Protein AF-A0AB73FZD9-F1 (afdb_monomer_lite)

pLDDT: mean 86.64, std 15.31, range [30.86, 97.38]

Secondary structure (DSSP, 8-state):
-----------PPEEEEEEE-TTTEEEEEE---TT--SHHHHHHHHHHHHHHHH-GGGGGSEEEE----TT--EEEEEE-HHHHHHHHHHHHHTTEEEEEEEEHHHHHHHHHGGG--SSEEEEEEETTEEEEEEEETTEEEEEEEEE--TTS-HHHHHHHHHHHHT---S-EEEE-TTPPTT---TT-SEEEEE-SSGGG-TT--

Organism: NCBI:txid101571

Radius of gyration: 20.12 Å; chains: 1; bounding box: 76×46×46 Å

Structure (mmCIF, N/CA/C/O backbone):
data_AF-A0AB73FZD9-F1
#
_entry.id   AF-A0AB73FZD9-F1
#
loop_
_atom_site.group_PDB
_atom_site.id
_atom_site.type_symbol
_atom_site.label_atom_id
_atom_site.label_alt_id
_atom_site.label_comp_id
_atom_site.label_asym_id
_atom_site.label_entity_id
_atom_site.label_seq_id
_atom_site.pdbx_PDB_ins_code
_atom_site.Cartn_x
_atom_site.Cartn_y
_atom_site.Cartn_z
_atom_site.occupancy
_atom_site.B_iso_or_equiv
_atom_site.auth_seq_id
_atom_site.auth_comp_id
_atom_site.auth_asym_id
_atom_site.auth_atom_id
_atom_site.pdbx_PDB_model_num
ATOM 1 N N . MET A 1 1 ? -57.766 1.334 25.072 1.00 36.00 1 MET A N 1
ATOM 2 C CA . MET A 1 1 ? -57.810 0.984 23.640 1.00 36.00 1 MET A CA 1
ATOM 3 C C . MET A 1 1 ? -56.468 1.401 23.076 1.00 36.00 1 MET A C 1
ATOM 5 O O . MET A 1 1 ? -56.090 2.540 23.286 1.00 36.00 1 MET A O 1
ATOM 9 N N . LEU A 1 2 ? -55.745 0.412 22.565 1.00 30.86 2 LEU A N 1
ATOM 10 C CA . LEU A 1 2 ? -54.331 0.365 22.184 1.00 30.86 2 LEU A CA 1
ATOM 11 C C . LEU A 1 2 ? -53.687 1.677 21.691 1.00 30.86 2 LEU A C 1
ATOM 13 O O . LEU A 1 2 ? -54.135 2.287 20.724 1.00 30.86 2 LEU A O 1
ATOM 17 N N . ASP A 1 3 ? -52.598 2.010 22.385 1.00 32.25 3 ASP A N 1
ATOM 18 C CA . ASP A 1 3 ? -51.349 2.597 21.886 1.00 32.25 3 ASP A CA 1
ATOM 19 C C . ASP A 1 3 ? -50.944 1.969 20.533 1.00 32.25 3 ASP A C 1
ATOM 21 O O . ASP A 1 3 ? -51.106 0.763 20.344 1.00 32.25 3 ASP A O 1
ATOM 25 N N . ASP A 1 4 ? -50.382 2.719 19.587 1.00 33.22 4 ASP A N 1
ATOM 26 C CA . ASP A 1 4 ? -48.948 3.035 19.634 1.00 33.22 4 ASP A CA 1
ATOM 27 C C . ASP A 1 4 ? -48.420 3.568 18.286 1.00 33.22 4 ASP A C 1
ATOM 29 O O . ASP A 1 4 ? -48.857 3.200 17.194 1.00 33.22 4 ASP A O 1
ATOM 33 N N . ALA A 1 5 ? -47.385 4.387 18.432 1.00 33.94 5 ALA A N 1
ATOM 34 C CA . ALA A 1 5 ? -46.232 4.507 17.555 1.00 33.94 5 ALA A CA 1
ATOM 35 C C . ALA A 1 5 ? -46.454 4.904 16.089 1.00 33.94 5 ALA A C 1
ATOM 37 O O . ALA A 1 5 ? -46.384 4.119 15.141 1.00 33.94 5 ALA A O 1
ATOM 38 N N . GLN A 1 6 ? -46.468 6.221 15.901 1.00 43.03 6 GLN A N 1
ATOM 39 C CA . GLN A 1 6 ? -45.862 6.857 14.735 1.00 43.03 6 GLN A CA 1
ATOM 40 C C . GLN A 1 6 ? -44.432 6.302 14.531 1.00 43.03 6 GLN A C 1
ATOM 42 O O . GLN A 1 6 ? -43.690 6.177 15.513 1.00 43.03 6 GLN A O 1
ATOM 47 N N . PRO A 1 7 ? -44.004 5.974 13.296 1.00 38.03 7 PRO A N 1
ATOM 48 C CA . PRO A 1 7 ? -42.691 5.390 13.067 1.00 38.03 7 PRO A CA 1
ATOM 49 C C . PRO A 1 7 ? -41.620 6.408 13.458 1.00 38.03 7 PRO A C 1
ATOM 51 O O . PRO A 1 7 ? -41.345 7.371 12.740 1.00 38.03 7 PRO A O 1
ATOM 54 N N . ARG A 1 8 ? -40.993 6.188 1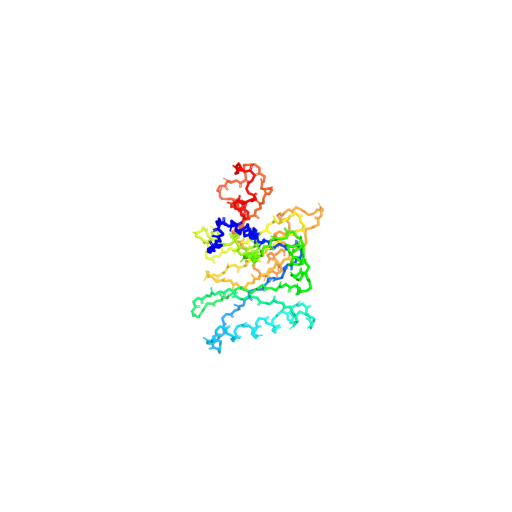4.616 1.00 43.16 8 ARG A N 1
ATOM 55 C CA . ARG A 1 8 ? -39.723 6.819 14.963 1.00 43.16 8 ARG A CA 1
ATOM 56 C C . ARG A 1 8 ? -38.748 6.439 13.857 1.00 43.16 8 ARG A C 1
ATOM 58 O O . ARG A 1 8 ? -38.313 5.293 13.787 1.00 43.16 8 ARG A O 1
ATOM 65 N N . ARG A 1 9 ? -38.398 7.392 12.988 1.00 41.09 9 ARG A N 1
ATOM 66 C CA . ARG A 1 9 ? -37.181 7.285 12.180 1.00 41.09 9 ARG A CA 1
ATOM 67 C C . ARG A 1 9 ? -36.041 7.081 13.170 1.00 41.09 9 ARG A C 1
ATOM 69 O O . ARG A 1 9 ? -35.602 8.033 13.810 1.00 41.09 9 ARG A O 1
ATOM 76 N N . ALA A 1 10 ? -35.601 5.838 13.336 1.00 47.09 10 ALA A N 1
ATOM 77 C CA . ALA A 1 10 ? -34.309 5.564 13.923 1.00 47.09 10 ALA A CA 1
ATOM 78 C C . ALA A 1 10 ? -33.308 6.290 13.024 1.00 47.09 10 ALA A C 1
ATOM 80 O O . ALA A 1 10 ? -33.106 5.907 11.872 1.00 47.09 10 ALA A O 1
ATOM 81 N N . ILE A 1 11 ? -32.775 7.412 13.506 1.00 52.38 11 ILE A N 1
ATOM 82 C CA . ILE A 1 11 ? -31.650 8.087 12.872 1.00 52.38 11 ILE A CA 1
ATOM 83 C C . ILE A 1 11 ? -30.499 7.099 13.039 1.00 52.38 11 ILE A C 1
ATOM 85 O O . ILE A 1 11 ? -29.870 7.045 14.094 1.00 52.38 11 ILE A O 1
ATOM 89 N N . GLY A 1 12 ? -30.327 6.216 12.053 1.00 60.66 12 GLY A N 1
ATOM 90 C CA . GLY A 1 12 ? -29.200 5.300 12.015 1.00 60.66 12 GLY A CA 1
ATOM 91 C C . GLY A 1 12 ? -27.922 6.117 12.144 1.00 60.66 12 GLY A C 1
ATOM 92 O O . GLY A 1 12 ? -27.813 7.199 11.564 1.00 60.66 12 GLY A O 1
ATOM 93 N N . THR A 1 13 ? -26.979 5.633 12.942 1.00 64.81 13 THR A N 1
ATOM 94 C CA . THR A 1 13 ? -25.650 6.231 13.012 1.00 64.81 13 THR A CA 1
ATOM 95 C C . THR A 1 13 ? -25.059 6.277 11.603 1.00 64.81 13 THR A C 1
ATOM 97 O O . THR A 1 13 ? -25.098 5.284 10.869 1.00 64.81 13 THR A O 1
ATOM 100 N N . GLY A 1 14 ? -24.574 7.451 11.188 1.00 86.75 14 GLY A N 1
ATOM 101 C CA . GLY A 1 14 ? -23.928 7.616 9.887 1.00 86.75 14 GLY A CA 1
ATOM 102 C C . GLY A 1 14 ? -22.728 6.674 9.758 1.00 86.75 14 GLY A C 1
ATOM 103 O O . GLY A 1 14 ? -22.123 6.276 10.753 1.00 86.75 14 GLY A O 1
ATOM 104 N N . GLY A 1 15 ? -22.393 6.271 8.537 1.00 90.81 15 GLY A N 1
ATOM 105 C CA . GLY A 1 15 ? -21.236 5.421 8.277 1.00 90.81 15 GLY A CA 1
ATOM 106 C C . GLY A 1 15 ? -20.091 6.216 7.665 1.00 90.81 15 GLY A C 1
ATOM 107 O O . GLY A 1 15 ? -20.333 7.067 6.815 1.00 90.81 15 GLY A O 1
ATOM 108 N N . VAL A 1 16 ? -18.856 5.916 8.064 1.00 93.81 16 VAL A N 1
ATOM 109 C CA . VAL A 1 16 ? -17.642 6.505 7.487 1.00 93.81 16 VAL A CA 1
ATOM 110 C C . VAL A 1 16 ? -16.743 5.404 6.951 1.00 93.81 16 VAL A C 1
ATOM 112 O O . VAL A 1 16 ? -16.549 4.370 7.589 1.00 93.81 16 VAL A O 1
ATOM 115 N N . ALA A 1 17 ? -16.188 5.636 5.771 1.00 94.25 17 ALA A N 1
ATOM 116 C CA . ALA A 1 17 ? -15.102 4.844 5.228 1.00 94.25 17 ALA A CA 1
ATOM 117 C C . ALA A 1 17 ? -13.774 5.552 5.518 1.00 94.25 17 ALA A C 1
ATOM 119 O O . ALA A 1 17 ? -13.644 6.754 5.302 1.00 94.25 17 ALA A O 1
ATOM 120 N N . VAL A 1 18 ? -12.808 4.801 6.035 1.00 94.94 18 VAL A N 1
ATOM 121 C CA . VAL A 1 18 ? -11.501 5.299 6.460 1.00 94.94 18 VAL A CA 1
ATOM 122 C C . VAL A 1 18 ? -10.444 4.832 5.466 1.00 94.94 18 VAL A C 1
ATOM 124 O O . VAL A 1 18 ? -10.375 3.646 5.133 1.00 94.94 18 VAL A O 1
ATOM 127 N N . LEU A 1 19 ? -9.620 5.772 5.008 1.00 95.12 19 LEU A N 1
ATOM 128 C CA . LEU A 1 19 ? -8.414 5.508 4.231 1.00 95.12 19 LEU A CA 1
ATOM 129 C C . LEU A 1 19 ? -7.204 5.753 5.129 1.00 95.12 19 LEU A C 1
ATOM 131 O O . LEU A 1 19 ? -7.120 6.800 5.767 1.00 95.12 19 LEU A O 1
ATOM 135 N N . LEU A 1 20 ? -6.290 4.787 5.189 1.00 95.56 20 LEU A N 1
ATOM 136 C CA . LEU A 1 20 ? -5.072 4.883 5.989 1.00 95.56 20 LEU A CA 1
ATOM 137 C C . LEU A 1 20 ? -3.845 4.980 5.090 1.00 95.56 20 LEU A C 1
ATOM 139 O O . LEU A 1 20 ? -3.621 4.114 4.246 1.00 95.56 20 LEU A O 1
ATOM 143 N N . GLY A 1 21 ? -3.051 6.023 5.300 1.00 93.88 21 GLY A N 1
ATOM 144 C CA . GLY A 1 21 ? -1.765 6.239 4.646 1.00 93.88 21 GLY A CA 1
ATOM 145 C C . GLY A 1 21 ? -0.605 6.207 5.638 1.00 93.88 21 GLY A C 1
ATOM 146 O O . GLY A 1 21 ? -0.726 5.729 6.775 1.00 93.88 21 GLY A O 1
ATOM 147 N N . PHE A 1 22 ? 0.542 6.717 5.212 1.00 93.25 22 PHE A N 1
ATOM 148 C CA . PHE A 1 22 ? 1.698 6.890 6.078 1.00 93.25 22 PHE A CA 1
ATOM 149 C C . PHE A 1 22 ? 1.409 7.902 7.208 1.00 93.25 22 PHE A C 1
ATOM 151 O O . PHE A 1 22 ? 0.751 8.913 6.969 1.00 93.25 22 PHE A O 1
ATOM 158 N N . PRO A 1 23 ? 1.919 7.694 8.438 1.00 94.19 23 PRO A N 1
ATOM 159 C CA . PRO A 1 23 ? 2.788 6.605 8.893 1.00 94.19 23 PRO A CA 1
ATOM 160 C C . PRO A 1 23 ? 2.029 5.433 9.534 1.00 94.19 23 PRO A C 1
ATOM 162 O O . PRO A 1 23 ? 2.641 4.645 10.253 1.00 94.19 23 PRO A O 1
ATOM 165 N N . HIS A 1 24 ? 0.718 5.313 9.337 1.00 95.50 24 HIS A N 1
ATOM 166 C CA . HIS A 1 24 ? -0.118 4.414 10.140 1.00 95.50 24 HIS A CA 1
ATOM 167 C C . HIS A 1 24 ? -0.172 2.977 9.621 1.00 95.50 24 HIS A C 1
ATOM 169 O O . HIS A 1 24 ? -0.518 2.073 10.374 1.00 95.50 24 HIS A O 1
ATOM 175 N N . ILE A 1 25 ? 0.212 2.750 8.364 1.00 95.62 25 ILE A N 1
ATOM 176 C CA . ILE A 1 25 ? 0.274 1.412 7.769 1.00 95.62 25 ILE A CA 1
ATOM 177 C C . ILE A 1 25 ? 1.713 0.980 7.479 1.00 95.62 25 ILE A C 1
ATOM 179 O O . ILE A 1 25 ? 2.604 1.804 7.247 1.00 95.62 25 ILE A O 1
ATOM 183 N N . ARG A 1 26 ? 1.941 -0.332 7.465 1.00 96.38 26 ARG A N 1
ATOM 184 C CA . ARG A 1 26 ? 3.130 -0.981 6.898 1.00 96.38 26 ARG A CA 1
ATOM 185 C C . ARG A 1 26 ? 2.688 -1.962 5.833 1.00 96.38 26 ARG A C 1
ATOM 187 O O . ARG A 1 26 ? 1.676 -2.628 6.011 1.00 96.38 26 ARG A O 1
ATOM 194 N N . VAL A 1 27 ? 3.429 -2.042 4.736 1.00 96.31 27 VAL A N 1
ATOM 195 C CA . VAL A 1 27 ? 3.058 -2.857 3.578 1.00 96.31 27 VAL A CA 1
ATOM 196 C C . VAL A 1 27 ? 4.231 -3.742 3.198 1.00 96.31 27 VAL A C 1
ATOM 198 O O . VAL A 1 27 ? 5.359 -3.259 3.128 1.00 96.31 27 VAL A O 1
ATOM 201 N N . ILE A 1 28 ? 3.952 -5.014 2.929 1.00 96.31 28 ILE A N 1
ATOM 202 C CA . ILE A 1 28 ? 4.928 -5.993 2.444 1.00 96.31 28 ILE A CA 1
ATOM 203 C C . ILE A 1 28 ? 4.354 -6.747 1.245 1.00 96.31 28 ILE A C 1
ATOM 205 O O . ILE A 1 28 ? 3.151 -7.010 1.179 1.00 96.31 28 ILE A O 1
ATOM 209 N N . ALA A 1 29 ? 5.211 -7.110 0.295 1.00 95.38 29 ALA A N 1
ATOM 210 C CA . ALA A 1 29 ? 4.854 -8.094 -0.719 1.00 95.38 29 ALA A CA 1
ATOM 211 C C . ALA A 1 29 ? 5.102 -9.494 -0.150 1.00 95.38 29 ALA A C 1
ATOM 2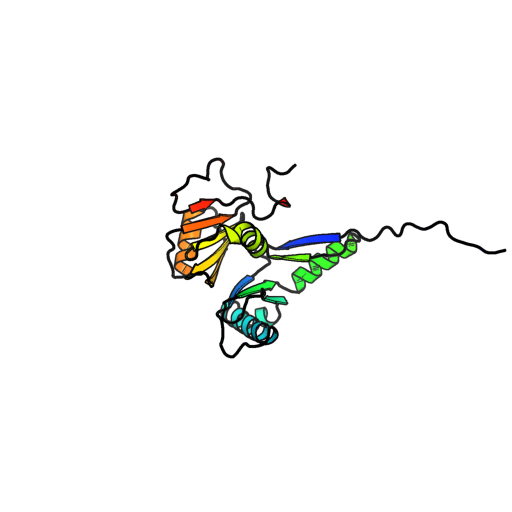13 O O . ALA A 1 29 ? 6.156 -9.755 0.427 1.00 95.38 29 ALA A O 1
ATOM 214 N N . LEU A 1 30 ? 4.133 -10.386 -0.319 1.00 94.31 30 LEU A N 1
ATOM 215 C CA . LEU A 1 30 ? 4.235 -11.782 0.078 1.00 94.31 30 LEU A CA 1
ATOM 216 C C . LEU A 1 30 ? 4.440 -12.637 -1.169 1.00 94.31 30 LEU A C 1
ATOM 218 O O . LEU A 1 30 ? 3.515 -12.733 -1.986 1.00 94.31 30 LEU A O 1
ATOM 222 N N . PRO A 1 31 ? 5.613 -13.267 -1.341 1.00 91.50 31 PRO A N 1
ATOM 223 C CA . PRO A 1 31 ? 5.807 -14.202 -2.436 1.00 91.50 31 PRO A CA 1
ATOM 224 C C . PRO A 1 31 ? 4.846 -15.388 -2.301 1.00 91.50 31 PRO A C 1
ATOM 226 O O . PRO A 1 31 ? 4.449 -15.767 -1.197 1.00 91.50 31 PRO A O 1
ATOM 229 N N . TRP A 1 32 ? 4.481 -15.986 -3.436 1.00 89.88 32 TRP A N 1
ATOM 230 C CA . TRP A 1 32 ? 3.779 -17.265 -3.427 1.00 89.88 32 TRP A CA 1
ATOM 231 C C . TRP A 1 32 ? 4.633 -18.332 -2.731 1.00 89.88 32 TRP A C 1
ATOM 233 O O . TRP A 1 32 ? 5.856 -18.348 -2.869 1.00 89.88 32 TRP A O 1
ATOM 243 N N . GLN A 1 33 ? 3.969 -19.223 -2.001 1.00 87.94 33 GLN A N 1
ATOM 244 C CA . GLN A 1 33 ? 4.581 -20.359 -1.331 1.00 87.94 33 GLN A CA 1
ATOM 245 C C . GLN A 1 33 ? 3.777 -21.614 -1.665 1.00 87.94 33 GLN A C 1
ATOM 247 O O . GLN A 1 33 ? 2.567 -21.634 -1.451 1.00 87.94 33 GLN A O 1
ATOM 252 N N . ASP A 1 34 ? 4.432 -22.675 -2.138 1.00 86.81 34 ASP A N 1
ATOM 253 C CA . ASP A 1 34 ? 3.736 -23.907 -2.550 1.00 86.81 34 ASP A CA 1
ATOM 254 C C . ASP A 1 34 ? 3.014 -24.612 -1.394 1.00 86.81 34 ASP A C 1
ATOM 256 O O . ASP A 1 34 ? 2.039 -25.334 -1.604 1.00 86.81 34 ASP A O 1
ATOM 260 N N . TRP A 1 35 ? 3.467 -24.375 -0.161 1.00 87.44 35 TRP A N 1
ATOM 261 C CA . TRP A 1 35 ? 2.834 -24.893 1.047 1.00 87.44 35 TRP A CA 1
ATOM 262 C C . TRP A 1 35 ? 1.595 -24.090 1.478 1.00 87.44 35 TRP A C 1
ATOM 264 O O . TRP A 1 35 ? 0.787 -24.607 2.248 1.00 87.44 35 TRP A O 1
ATOM 274 N N . ALA A 1 36 ? 1.417 -22.855 0.991 1.00 83.12 36 ALA A N 1
ATOM 275 C CA . ALA A 1 36 ? 0.325 -21.968 1.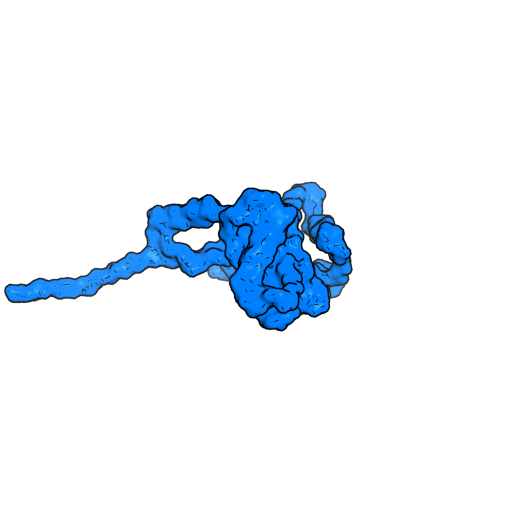388 1.00 83.12 36 ALA A CA 1
ATOM 276 C C . ALA A 1 36 ? -0.915 -22.209 0.512 1.00 83.12 36 ALA A C 1
ATOM 278 O O . ALA A 1 36 ? -1.132 -21.575 -0.523 1.00 83.12 36 ALA A O 1
ATOM 279 N N . ILE A 1 37 ? -1.746 -23.162 0.931 1.00 78.38 37 ILE A N 1
ATOM 280 C CA . ILE A 1 37 ? -2.907 -23.632 0.162 1.00 78.38 37 ILE A CA 1
ATOM 281 C C . ILE A 1 37 ? -4.176 -22.881 0.587 1.00 78.38 37 ILE A C 1
ATOM 283 O O . ILE A 1 37 ? -5.070 -22.637 -0.228 1.00 78.38 37 ILE A O 1
ATOM 287 N N . ARG A 1 38 ? -4.273 -22.504 1.865 1.00 82.75 38 ARG A N 1
ATOM 288 C CA . ARG A 1 38 ? -5.430 -21.825 2.456 1.00 82.75 38 ARG A CA 1
ATOM 289 C C . ARG A 1 38 ? -5.133 -20.343 2.682 1.00 82.75 38 ARG A C 1
ATOM 291 O O . ARG A 1 38 ? -3.992 -19.984 2.956 1.00 82.75 38 ARG A O 1
ATOM 298 N N . PRO A 1 39 ? -6.151 -19.463 2.658 1.00 78.62 39 PRO A N 1
ATOM 299 C CA . PRO A 1 39 ? -5.965 -18.054 3.004 1.00 78.62 39 PRO A CA 1
ATOM 300 C C . PRO A 1 39 ? -5.280 -17.842 4.364 1.00 78.62 39 PRO A C 1
ATOM 302 O O . PRO A 1 39 ? -4.387 -17.011 4.456 1.00 78.62 39 PRO A O 1
ATOM 305 N N . SER A 1 40 ? -5.620 -18.655 5.370 1.00 84.31 40 SER A N 1
ATOM 306 C CA . SER A 1 40 ? -5.021 -18.605 6.712 1.00 84.31 40 SER A CA 1
ATOM 307 C C . SER A 1 40 ? -3.517 -18.887 6.742 1.00 84.31 40 SER A C 1
ATOM 309 O O . SER A 1 40 ? -2.828 -18.425 7.646 1.00 84.31 40 SER A O 1
ATOM 311 N N . ASP A 1 41 ? -3.000 -19.641 5.768 1.00 88.94 41 ASP A N 1
ATOM 312 C CA . ASP A 1 41 ? -1.572 -19.963 5.685 1.00 88.94 41 ASP A CA 1
ATOM 313 C C . ASP A 1 41 ? -0.767 -18.694 5.357 1.00 88.94 41 ASP A C 1
ATOM 315 O O . ASP A 1 41 ? 0.331 -18.485 5.872 1.00 88.94 41 ASP A O 1
ATOM 319 N N . PHE A 1 42 ? -1.364 -17.786 4.573 1.00 91.06 42 PHE A N 1
ATOM 320 C CA . PHE A 1 42 ? -0.778 -16.483 4.274 1.00 91.06 42 PHE A CA 1
ATOM 321 C C . PHE A 1 42 ? -0.816 -15.525 5.464 1.00 91.06 42 PHE A C 1
ATOM 323 O O . PHE A 1 42 ? 0.077 -14.692 5.561 1.00 91.06 42 PHE A O 1
ATOM 330 N N . ASP A 1 43 ? -1.786 -15.636 6.374 1.00 91.75 43 ASP A N 1
ATOM 331 C CA . ASP A 1 43 ? -1.851 -14.768 7.558 1.00 91.75 43 ASP A CA 1
ATOM 332 C C . ASP A 1 43 ? -0.689 -15.054 8.523 1.00 91.75 43 ASP A C 1
ATOM 334 O O . ASP A 1 43 ? -0.058 -14.127 9.039 1.00 91.75 43 ASP A O 1
ATOM 338 N N . GLY A 1 44 ? -0.373 -16.338 8.737 1.00 92.31 44 GLY A N 1
ATOM 339 C CA . GLY A 1 44 ? 0.790 -16.763 9.522 1.00 92.31 44 GLY A CA 1
ATOM 340 C C . GLY A 1 44 ? 2.101 -16.315 8.879 1.00 92.31 44 GLY A C 1
ATOM 341 O O . GLY A 1 44 ? 2.913 -15.659 9.531 1.00 92.31 44 GLY A O 1
ATOM 342 N N . PHE A 1 45 ? 2.250 -16.566 7.574 1.00 94.50 45 PHE A N 1
ATOM 343 C CA . PHE A 1 45 ? 3.417 -16.126 6.808 1.00 94.50 45 PHE A CA 1
ATOM 344 C C . PHE A 1 45 ? 3.605 -14.605 6.848 1.00 94.50 45 PHE A C 1
ATOM 346 O O . PHE A 1 45 ? 4.707 -14.112 7.078 1.00 94.50 45 PHE A O 1
ATOM 353 N N . ALA A 1 46 ? 2.520 -13.845 6.673 1.00 95.94 46 ALA A N 1
ATOM 354 C CA . ALA A 1 46 ? 2.548 -12.391 6.746 1.00 95.94 46 ALA A CA 1
ATOM 355 C C . ALA A 1 46 ? 3.060 -11.910 8.101 1.00 95.94 46 ALA A C 1
ATOM 357 O O . ALA A 1 46 ? 3.890 -11.006 8.159 1.00 95.94 46 ALA A O 1
ATOM 358 N N . ARG A 1 47 ? 2.584 -12.523 9.189 1.00 95.94 47 ARG A N 1
ATOM 359 C CA . ARG A 1 47 ? 2.993 -12.167 10.549 1.00 95.94 47 ARG A CA 1
ATOM 360 C C . ARG A 1 47 ? 4.482 -12.397 10.776 1.00 95.94 47 ARG A C 1
ATOM 362 O O . ARG A 1 47 ? 5.138 -11.518 11.327 1.00 95.94 47 ARG A O 1
ATOM 369 N N . GLU A 1 48 ? 5.015 -13.525 10.321 1.00 95.62 48 GLU A N 1
ATOM 370 C CA . GLU A 1 48 ? 6.451 -13.817 10.398 1.00 95.62 48 GLU A CA 1
ATOM 371 C C . GLU A 1 48 ? 7.276 -12.805 9.594 1.00 95.62 48 GLU A C 1
ATOM 373 O O . GLU A 1 48 ? 8.208 -12.213 10.135 1.00 95.62 48 GLU A O 1
ATOM 378 N N . MET A 1 49 ? 6.870 -12.512 8.356 1.00 95.94 49 MET A N 1
ATOM 379 C CA . MET A 1 49 ? 7.526 -11.511 7.508 1.00 95.94 49 MET A CA 1
ATOM 380 C C . MET A 1 49 ? 7.501 -10.103 8.127 1.00 95.94 49 MET A C 1
ATOM 382 O O . MET A 1 49 ? 8.498 -9.380 8.086 1.00 95.94 49 MET A O 1
ATOM 386 N N . PHE A 1 50 ? 6.384 -9.692 8.739 1.00 97.25 50 PHE A N 1
ATOM 387 C CA . PHE A 1 50 ? 6.312 -8.416 9.456 1.00 97.25 50 PHE A CA 1
ATOM 388 C C . PHE A 1 50 ? 7.234 -8.397 10.681 1.00 97.25 50 PHE A C 1
ATOM 390 O O . PHE A 1 50 ? 7.830 -7.355 10.964 1.00 97.25 50 PHE A O 1
ATOM 397 N N . VAL A 1 51 ? 7.363 -9.509 11.413 1.00 97.19 51 VAL A N 1
ATOM 398 C CA . VAL A 1 51 ? 8.291 -9.631 12.554 1.00 97.19 51 VAL A CA 1
ATOM 399 C C . VAL A 1 51 ? 9.740 -9.549 12.095 1.00 97.19 51 VAL A C 1
ATOM 401 O O . VAL A 1 51 ? 10.535 -8.857 12.728 1.00 97.19 51 VAL A O 1
ATOM 404 N N . GLU A 1 52 ? 10.080 -10.197 10.986 1.00 95.69 52 GLU A N 1
ATOM 405 C CA . GLU A 1 52 ? 11.418 -10.133 10.402 1.00 95.69 52 GLU A CA 1
ATOM 406 C C . GLU A 1 52 ? 11.774 -8.703 9.973 1.00 95.69 52 GLU A C 1
ATOM 408 O O . GLU A 1 52 ? 12.846 -8.200 10.308 1.00 95.69 52 GLU A O 1
ATOM 413 N N . GLN A 1 53 ? 10.857 -8.012 9.289 1.00 93.94 53 GLN A N 1
ATOM 414 C CA . GLN A 1 53 ? 11.129 -6.688 8.728 1.00 93.94 53 GLN A CA 1
ATOM 415 C C . GLN A 1 53 ? 11.018 -5.539 9.744 1.00 93.94 53 GLN A C 1
ATOM 417 O O . GLN A 1 53 ? 11.741 -4.548 9.629 1.00 93.94 53 GLN A O 1
ATOM 422 N N . TYR A 1 54 ? 10.112 -5.635 10.723 1.00 93.94 54 TYR A N 1
ATOM 423 C CA . TYR A 1 54 ? 9.795 -4.540 11.656 1.00 93.94 54 TYR A CA 1
ATOM 424 C C . TYR A 1 54 ? 10.033 -4.882 13.136 1.00 93.94 54 TYR A C 1
ATOM 426 O O . TYR A 1 54 ? 9.828 -4.029 14.000 1.00 93.94 54 TYR A O 1
ATOM 434 N N . GLY A 1 55 ? 10.505 -6.093 13.440 1.00 95.81 55 GLY A N 1
ATOM 435 C CA . GLY A 1 55 ? 10.825 -6.553 14.791 1.00 95.81 55 GLY A CA 1
ATOM 436 C C . GLY A 1 55 ? 9.643 -7.178 15.539 1.00 95.81 55 GLY A C 1
ATOM 437 O O . GLY A 1 55 ? 8.489 -7.053 15.152 1.00 95.81 55 GLY A O 1
ATOM 438 N N . ALA A 1 56 ? 9.921 -7.834 16.671 1.00 94.88 56 ALA A N 1
ATOM 439 C CA . ALA A 1 56 ? 8.963 -8.691 17.388 1.00 94.88 56 ALA A CA 1
ATOM 440 C C . ALA A 1 56 ? 7.618 -8.036 17.770 1.00 94.88 56 ALA A C 1
ATOM 442 O O . ALA A 1 56 ? 6.610 -8.733 17.879 1.00 94.88 56 ALA A O 1
ATOM 443 N N . GLN A 1 57 ? 7.576 -6.713 17.965 1.00 92.56 57 GLN A N 1
ATOM 444 C CA . GLN A 1 57 ? 6.339 -6.001 18.314 1.00 92.56 57 GLN A CA 1
ATOM 445 C C . GLN A 1 57 ? 5.300 -6.031 17.182 1.00 92.56 57 GLN A C 1
ATOM 447 O O . GLN A 1 57 ? 4.103 -6.056 17.464 1.00 92.56 57 GLN A O 1
ATOM 452 N N . SER A 1 58 ? 5.731 -6.103 15.917 1.00 93.38 58 SER A N 1
ATOM 453 C CA . SER A 1 58 ? 4.815 -6.185 14.771 1.00 93.38 58 SER A CA 1
ATOM 454 C C . SER A 1 58 ? 4.036 -7.501 14.723 1.00 93.38 58 SER A C 1
ATOM 456 O O . SER A 1 58 ? 2.985 -7.580 14.090 1.00 93.38 58 SER A O 1
ATOM 458 N N . GLY A 1 59 ? 4.482 -8.519 15.466 1.00 91.81 59 GLY A N 1
ATOM 459 C CA . GLY A 1 59 ? 3.762 -9.775 15.643 1.00 91.81 59 GLY A CA 1
ATOM 460 C C . GLY A 1 59 ? 2.420 -9.622 16.362 1.00 91.81 59 GLY A C 1
ATOM 461 O O . GLY A 1 59 ? 1.663 -10.587 16.397 1.00 91.81 59 GLY A O 1
ATOM 462 N N . GLN A 1 60 ? 2.112 -8.447 16.921 1.00 93.56 60 GLN A N 1
ATOM 463 C CA . GLN A 1 60 ? 0.819 -8.106 17.529 1.00 93.56 60 GLN A CA 1
ATOM 464 C C . GLN A 1 60 ? -0.015 -7.142 16.675 1.00 93.56 60 GLN A C 1
ATOM 466 O O . GLN A 1 60 ? -1.095 -6.740 17.098 1.00 93.56 60 GLN A O 1
ATOM 471 N N . TRP A 1 61 ? 0.463 -6.757 15.490 1.00 96.62 61 TRP A N 1
ATOM 472 C CA . TRP A 1 61 ? -0.294 -5.879 14.607 1.00 96.62 61 TRP A CA 1
ATOM 473 C C . TRP A 1 61 ? -1.510 -6.574 13.999 1.00 96.62 61 TRP A C 1
ATOM 475 O O . TRP A 1 61 ? -1.527 -7.796 13.795 1.00 96.62 61 TRP A O 1
ATOM 485 N N . ASP A 1 62 ? -2.514 -5.763 13.674 1.00 95.56 62 ASP A N 1
ATOM 486 C CA . ASP A 1 62 ? -3.637 -6.196 12.858 1.00 95.56 62 ASP A CA 1
ATOM 487 C C . ASP A 1 62 ? -3.157 -6.283 11.411 1.00 95.56 62 ASP A C 1
ATOM 489 O O . ASP A 1 62 ? -2.754 -5.284 10.813 1.00 95.56 62 ASP A O 1
ATOM 493 N N . ILE A 1 63 ? -3.162 -7.499 10.865 1.00 95.50 63 ILE A N 1
ATOM 494 C CA . ILE A 1 63 ? -2.645 -7.811 9.532 1.00 95.50 63 ILE A CA 1
ATOM 495 C C . ILE A 1 63 ? -3.805 -8.214 8.629 1.00 95.50 63 ILE A C 1
ATOM 497 O O . ILE A 1 63 ? -4.643 -9.032 8.999 1.00 95.50 63 ILE A O 1
ATOM 501 N N . SER A 1 64 ? -3.818 -7.660 7.422 1.00 94.38 64 SER A N 1
ATOM 502 C CA . SER A 1 64 ? -4.727 -8.036 6.347 1.00 94.38 64 SER A CA 1
ATOM 503 C C . SER A 1 64 ? -3.926 -8.394 5.103 1.00 94.38 64 SER A C 1
ATOM 505 O O . SER A 1 64 ? -3.044 -7.639 4.688 1.00 94.38 64 SER A O 1
ATOM 507 N N . VAL A 1 65 ? -4.239 -9.536 4.497 1.00 94.25 65 VAL A N 1
ATOM 508 C CA . VAL A 1 65 ? -3.607 -10.004 3.261 1.00 94.25 65 VAL A CA 1
ATOM 509 C C . VAL A 1 65 ? -4.596 -9.879 2.105 1.00 94.25 65 VAL A C 1
ATOM 511 O O . VAL A 1 65 ? -5.694 -10.437 2.150 1.00 94.25 65 VAL A O 1
ATOM 514 N N . GLU A 1 66 ? -4.210 -9.180 1.034 1.00 91.31 66 GLU A N 1
ATOM 515 C CA . GLU A 1 66 ? -5.033 -9.107 -0.175 1.00 91.31 66 GLU A CA 1
ATOM 516 C C . GLU A 1 66 ? -5.227 -10.499 -0.791 1.00 91.31 66 GLU A C 1
ATOM 518 O O . GLU A 1 66 ? -4.334 -11.356 -0.827 1.00 91.31 66 GLU A O 1
ATOM 523 N N . GLN A 1 67 ? -6.428 -10.722 -1.318 1.00 85.25 67 GLN A N 1
ATOM 524 C CA . GLN A 1 67 ? -6.737 -11.952 -2.028 1.00 85.25 67 GLN A CA 1
ATOM 525 C C . GLN A 1 67 ? -6.092 -11.937 -3.416 1.00 85.25 67 GLN A C 1
ATOM 527 O O . GLN A 1 67 ? -6.209 -10.968 -4.165 1.00 85.25 67 GLN A O 1
ATOM 532 N N . ALA A 1 68 ? -5.463 -13.051 -3.780 1.00 84.62 68 ALA A N 1
ATOM 533 C CA . ALA A 1 68 ? -4.941 -13.298 -5.117 1.00 84.62 68 ALA A CA 1
ATOM 534 C C . ALA A 1 68 ? -5.314 -14.712 -5.577 1.00 84.62 68 ALA A C 1
ATOM 536 O O . ALA A 1 68 ? -5.684 -15.567 -4.766 1.00 84.62 68 ALA A O 1
ATOM 537 N N . ALA A 1 69 ? -5.222 -14.949 -6.887 1.00 83.75 69 ALA A N 1
ATOM 538 C CA . ALA A 1 69 ? -5.374 -16.283 -7.455 1.00 83.75 69 ALA A CA 1
ATOM 539 C C . ALA A 1 69 ? -4.263 -17.227 -6.955 1.00 83.75 69 ALA A C 1
ATOM 541 O O . ALA A 1 69 ? -3.201 -16.781 -6.521 1.00 83.75 69 ALA A O 1
ATOM 542 N N . TYR A 1 70 ? -4.513 -18.534 -7.034 1.00 83.69 70 TYR A N 1
ATOM 543 C CA . TYR A 1 70 ? -3.514 -19.558 -6.720 1.00 83.69 70 TYR A CA 1
ATOM 544 C C . TYR A 1 70 ? -2.224 -19.346 -7.529 1.00 83.69 70 TYR A C 1
ATOM 546 O O . TYR A 1 70 ? -2.288 -18.968 -8.701 1.00 83.69 70 TYR A O 1
ATOM 554 N N . GLY A 1 71 ? -1.067 -19.586 -6.909 1.00 85.94 71 GLY A N 1
ATOM 555 C CA . GLY A 1 71 ? 0.233 -19.432 -7.563 1.00 85.94 71 GLY A CA 1
ATOM 556 C C . GLY A 1 71 ? 0.722 -17.989 -7.690 1.00 85.94 71 GLY 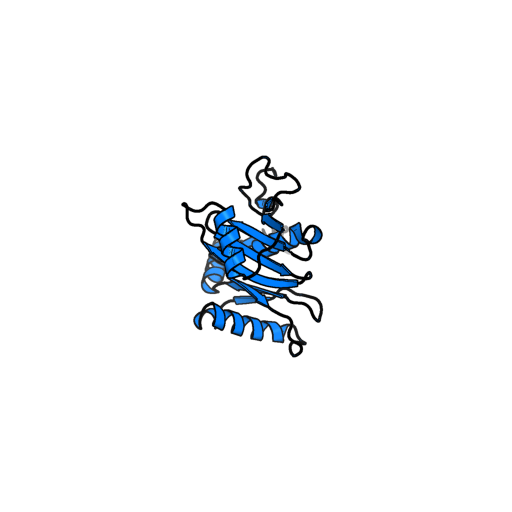A C 1
ATOM 557 O O . GLY A 1 71 ? 1.736 -17.764 -8.338 1.00 85.94 71 GLY A O 1
ATOM 558 N N . ARG A 1 72 ? 0.007 -17.000 -7.132 1.00 89.06 72 ARG A N 1
ATOM 559 C CA . ARG A 1 72 ? 0.352 -15.577 -7.275 1.00 89.06 72 ARG A CA 1
ATOM 560 C C . ARG A 1 72 ? 0.812 -14.966 -5.961 1.00 89.06 72 ARG A C 1
ATOM 562 O O . ARG A 1 72 ? 0.254 -15.251 -4.899 1.00 89.06 72 ARG A O 1
ATOM 569 N N . ALA A 1 73 ? 1.790 -14.070 -6.067 1.00 92.25 73 ALA A N 1
ATOM 570 C CA . ALA A 1 73 ? 2.191 -13.201 -4.970 1.00 92.25 73 ALA A CA 1
ATOM 571 C C . ALA A 1 73 ? 1.026 -12.319 -4.485 1.00 92.25 73 ALA A C 1
ATOM 573 O O . ALA A 1 73 ? 0.109 -11.974 -5.240 1.00 92.25 73 ALA A O 1
ATOM 574 N N . ARG A 1 74 ? 1.085 -11.931 -3.212 1.00 93.19 74 ARG A N 1
ATOM 575 C CA . ARG A 1 74 ? 0.085 -11.105 -2.526 1.00 93.19 74 ARG A CA 1
ATOM 576 C C . ARG A 1 74 ? 0.732 -9.854 -1.953 1.00 93.19 74 ARG A C 1
ATOM 578 O O . ARG A 1 74 ? 1.951 -9.725 -1.920 1.00 93.19 74 ARG A O 1
ATOM 585 N N . VAL A 1 75 ? -0.097 -8.938 -1.474 1.00 95.56 75 VAL A N 1
ATOM 586 C CA . VAL A 1 75 ? 0.350 -7.804 -0.665 1.00 95.56 75 VAL A CA 1
ATOM 587 C C . VAL A 1 75 ? -0.340 -7.900 0.684 1.00 95.56 75 VAL A C 1
ATOM 589 O O . VAL A 1 75 ? -1.540 -8.169 0.743 1.00 95.56 75 VAL A O 1
ATOM 592 N N . ALA A 1 76 ? 0.417 -7.707 1.755 1.00 96.69 76 ALA A N 1
ATOM 593 C CA . ALA A 1 76 ? -0.111 -7.647 3.104 1.00 96.69 76 ALA A CA 1
ATOM 594 C C . ALA A 1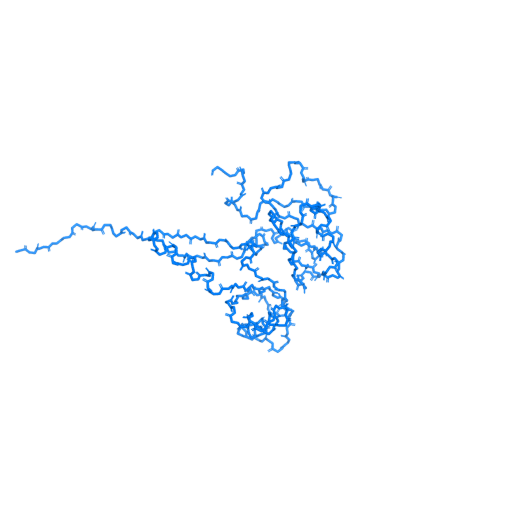 76 ? 0.120 -6.272 3.707 1.00 96.69 76 ALA A C 1
ATOM 596 O O . ALA A 1 76 ? 1.122 -5.610 3.431 1.00 96.69 76 ALA A O 1
ATOM 597 N N . VAL A 1 77 ? -0.831 -5.854 4.532 1.00 97.38 77 VAL A N 1
ATOM 598 C CA . VAL A 1 77 ? -0.796 -4.584 5.242 1.00 97.38 77 VAL A CA 1
ATOM 599 C C . VAL A 1 77 ? -0.977 -4.841 6.720 1.00 97.38 77 VAL A C 1
ATOM 601 O O . VAL A 1 77 ? -1.850 -5.612 7.109 1.00 97.38 77 VAL A O 1
ATOM 604 N N . ALA A 1 78 ? -0.160 -4.176 7.524 1.00 97.12 78 ALA A N 1
ATOM 605 C CA . ALA A 1 78 ? -0.256 -4.184 8.968 1.00 97.12 78 ALA A CA 1
ATOM 606 C C . ALA A 1 78 ? -0.518 -2.778 9.503 1.00 97.12 78 ALA A C 1
ATOM 608 O O . ALA A 1 78 ? -0.057 -1.782 8.934 1.00 97.12 78 ALA A O 1
ATOM 609 N N . VAL A 1 79 ? -1.239 -2.714 10.615 1.00 97.00 79 VAL A N 1
ATOM 610 C CA . VAL A 1 79 ? -1.541 -1.488 11.351 1.00 97.00 79 VAL A CA 1
ATOM 611 C C . VAL A 1 79 ? -1.488 -1.766 12.847 1.00 97.00 79 VAL A C 1
ATOM 613 O O . VAL A 1 79 ? -1.794 -2.867 13.308 1.00 97.00 79 VAL A O 1
ATOM 616 N N . ASP A 1 80 ? -1.079 -0.756 13.608 1.00 95.50 80 ASP A N 1
ATOM 617 C CA . ASP A 1 80 ? -1.100 -0.830 15.061 1.00 95.50 80 ASP A CA 1
ATOM 618 C C . ASP A 1 80 ? -2.558 -0.920 15.574 1.00 95.50 80 ASP A C 1
ATOM 620 O O . ASP A 1 80 ? -3.384 -0.061 15.234 1.00 95.50 80 ASP A O 1
ATOM 624 N N . PRO A 1 81 ? -2.907 -1.935 16.386 1.00 95.19 81 PRO A N 1
ATOM 625 C CA . PRO A 1 81 ? -4.278 -2.132 16.858 1.00 95.19 81 PRO A CA 1
ATOM 626 C C . PRO A 1 81 ? -4.734 -1.025 17.821 1.00 95.19 81 PRO A C 1
ATOM 628 O O . PRO A 1 81 ? -5.930 -0.723 17.903 1.00 95.19 81 PRO A O 1
ATOM 631 N N . GLY A 1 82 ? -3.802 -0.380 18.532 1.00 95.31 82 GLY A N 1
ATOM 632 C CA . GLY A 1 82 ? -4.078 0.786 19.367 1.00 95.31 82 GLY A CA 1
ATOM 633 C C . GLY A 1 82 ? -4.559 1.961 18.524 1.00 95.31 82 GLY A C 1
ATOM 634 O O . GLY A 1 82 ? -5.601 2.544 18.820 1.00 95.31 82 GLY A O 1
ATOM 635 N N . PHE A 1 83 ? -3.890 2.225 17.399 1.00 95.12 83 PHE A N 1
ATOM 636 C CA . PHE A 1 83 ? -4.320 3.260 16.459 1.00 95.12 83 PHE A CA 1
ATOM 637 C C . PHE A 1 83 ? -5.721 2.985 15.882 1.00 95.12 83 PHE A C 1
ATOM 639 O O . PHE A 1 83 ? -6.571 3.876 15.870 1.00 95.12 83 PHE A O 1
ATOM 646 N N . LEU A 1 84 ? -6.017 1.750 15.455 1.00 93.75 84 LEU A N 1
ATOM 647 C CA . LEU A 1 84 ? -7.371 1.409 14.987 1.00 93.75 84 LEU A CA 1
ATOM 648 C C . LEU A 1 84 ? -8.431 1.583 16.082 1.00 93.75 84 LEU A C 1
ATOM 650 O O . LEU A 1 84 ? -9.543 2.045 15.804 1.00 93.75 84 LEU A O 1
ATOM 654 N N . SER A 1 85 ? -8.084 1.240 17.323 1.00 95.00 85 SER A N 1
ATOM 655 C CA . SER A 1 85 ? -8.963 1.415 18.479 1.00 95.00 85 SER A CA 1
ATOM 656 C C . SER A 1 85 ? -9.263 2.893 18.740 1.00 95.00 85 SER A C 1
ATOM 658 O O . SER A 1 85 ? -10.419 3.247 18.974 1.00 95.00 85 SER A O 1
ATOM 660 N N . GLU A 1 86 ? -8.265 3.772 18.621 1.00 96.25 86 GLU A N 1
ATOM 661 C CA . GLU A 1 86 ? -8.436 5.225 18.737 1.00 96.25 86 GLU A CA 1
ATOM 662 C C . GLU A 1 86 ? -9.349 5.787 17.639 1.00 96.25 86 GLU A C 1
ATOM 664 O O . GLU A 1 86 ? -10.297 6.518 17.940 1.00 96.25 86 GLU A O 1
ATOM 669 N N . VAL A 1 87 ? -9.145 5.390 16.376 1.00 95.19 87 VAL A N 1
ATOM 670 C CA . VAL A 1 87 ? -10.031 5.789 15.265 1.00 95.19 87 VAL A CA 1
ATOM 671 C C . VAL A 1 87 ? -11.469 5.334 15.537 1.00 95.19 87 VAL A C 1
ATOM 673 O O . VAL A 1 87 ? -12.416 6.108 15.377 1.00 95.19 87 VAL A O 1
ATOM 676 N N . SER A 1 88 ? -11.653 4.094 15.997 1.00 94.12 88 SER A N 1
ATOM 677 C CA . SER A 1 88 ? -12.971 3.552 16.347 1.00 94.12 88 SER A CA 1
ATOM 678 C C . SER A 1 88 ? -13.639 4.327 17.493 1.00 94.12 88 SER A C 1
ATOM 680 O O . SER A 1 88 ? -14.838 4.625 17.433 1.00 94.12 88 SER A O 1
ATOM 682 N N . ALA A 1 89 ? -12.874 4.723 18.513 1.00 95.94 89 ALA A N 1
ATOM 683 C CA . ALA A 1 89 ? -13.368 5.509 19.642 1.00 95.94 89 ALA A CA 1
ATOM 684 C C . ALA A 1 89 ? -13.817 6.921 19.224 1.00 95.94 89 ALA A C 1
ATOM 686 O O . ALA A 1 89 ? -14.875 7.389 19.664 1.00 95.94 89 ALA A O 1
ATOM 687 N N . ILE A 1 90 ? -13.069 7.578 18.330 1.00 96.06 90 ILE A N 1
ATOM 688 C CA . ILE A 1 90 ? -13.438 8.884 17.762 1.00 96.06 90 ILE A CA 1
ATOM 689 C C . ILE A 1 90 ? -14.771 8.779 17.012 1.00 96.06 90 ILE A C 1
ATOM 691 O O . ILE A 1 90 ? -15.694 9.556 17.271 1.00 96.06 90 ILE A O 1
ATOM 695 N N . LEU A 1 91 ? -14.909 7.785 16.128 1.00 94.75 91 LEU A N 1
ATOM 696 C CA . LEU A 1 91 ? -16.148 7.568 15.375 1.00 94.75 91 LEU A CA 1
ATOM 697 C C . LEU A 1 91 ? -17.325 7.256 16.303 1.00 94.75 91 LEU A C 1
ATOM 699 O O . LEU A 1 91 ? -18.401 7.831 16.145 1.00 94.75 91 LEU A O 1
ATOM 703 N N . THR A 1 92 ? -17.110 6.422 17.320 1.00 93.56 92 THR A N 1
ATOM 704 C CA . THR A 1 92 ? -18.136 6.085 18.316 1.00 93.56 92 THR A CA 1
ATOM 705 C C . THR A 1 92 ? -18.617 7.327 19.068 1.00 93.56 92 THR A C 1
ATOM 707 O O . THR A 1 92 ? -19.824 7.532 19.208 1.00 93.56 92 THR A O 1
ATOM 710 N N . THR A 1 93 ? -17.695 8.201 19.483 1.00 94.94 93 THR A N 1
ATOM 711 C CA . THR A 1 93 ? -18.013 9.476 20.151 1.00 94.94 93 THR A CA 1
ATOM 712 C C . THR A 1 93 ? -18.844 10.388 19.245 1.00 94.94 93 THR A C 1
ATOM 714 O O . THR A 1 93 ? -19.800 11.019 19.696 1.00 94.94 93 THR A O 1
ATOM 717 N N . ALA A 1 94 ? -18.545 10.391 17.944 1.00 93.94 94 ALA A N 1
ATOM 718 C CA . ALA A 1 94 ? -19.306 11.105 16.923 1.00 93.94 94 ALA A CA 1
ATOM 719 C C . ALA A 1 94 ? -20.616 10.404 16.503 1.00 93.94 94 ALA A C 1
ATOM 721 O O . ALA A 1 94 ? -21.322 10.908 15.630 1.00 93.94 94 ALA A O 1
ATOM 722 N N . ARG A 1 95 ? -20.969 9.258 17.108 1.00 94.31 95 ARG A N 1
ATOM 723 C CA . ARG A 1 95 ? -22.109 8.408 16.712 1.00 94.31 95 ARG A CA 1
ATOM 724 C C . ARG A 1 95 ? -22.042 7.977 15.240 1.00 94.31 95 ARG A C 1
ATOM 726 O O . ARG A 1 95 ? -23.058 7.936 14.546 1.00 94.31 95 ARG A O 1
ATOM 733 N N . LEU A 1 96 ? -20.841 7.646 14.778 1.00 94.69 96 LEU A N 1
ATOM 734 C CA . LEU A 1 96 ? -20.549 7.129 13.447 1.00 94.69 96 LEU A CA 1
ATOM 735 C C . LEU A 1 96 ? -20.039 5.688 13.535 1.00 94.69 96 LEU A C 1
ATOM 737 O O . LEU A 1 96 ? -19.366 5.304 14.491 1.00 94.69 96 LEU A O 1
ATOM 741 N N . ARG A 1 97 ? -20.341 4.882 12.516 1.00 92.12 97 ARG A N 1
ATOM 742 C CA . ARG A 1 97 ? -19.802 3.525 12.359 1.00 92.12 97 ARG A CA 1
ATOM 743 C C . ARG A 1 97 ? -18.681 3.520 11.326 1.00 92.12 97 ARG A C 1
ATOM 745 O O . ARG A 1 97 ? -18.860 4.041 10.228 1.00 92.12 97 ARG A O 1
ATOM 752 N N . MET A 1 98 ? -17.574 2.847 11.630 1.00 94.25 98 MET A N 1
ATOM 753 C CA . MET A 1 98 ? -16.562 2.529 10.622 1.00 94.25 98 MET A CA 1
ATOM 754 C C . MET A 1 98 ? -17.114 1.458 9.672 1.00 94.25 98 MET A C 1
ATOM 756 O O . MET A 1 98 ? -17.371 0.327 10.080 1.00 94.25 98 MET A O 1
ATOM 760 N N . LEU A 1 99 ? -17.365 1.827 8.417 1.00 93.62 99 LEU A N 1
ATOM 761 C CA . LEU A 1 99 ? -17.866 0.912 7.388 1.00 93.62 99 LEU A CA 1
ATOM 762 C C . LEU A 1 99 ? -16.738 0.095 6.770 1.00 93.62 99 LEU A C 1
ATOM 764 O O . LEU A 1 99 ? -16.886 -1.102 6.542 1.00 93.62 99 LEU A O 1
ATOM 768 N N . THR A 1 100 ? -15.625 0.764 6.480 1.00 92.12 100 THR A N 1
ATOM 769 C CA . THR A 1 100 ? -14.430 0.176 5.881 1.00 92.12 100 THR A CA 1
ATOM 770 C C . THR A 1 100 ? -13.199 0.887 6.414 1.00 92.12 100 THR A C 1
ATOM 772 O O . THR A 1 100 ? -13.248 2.090 6.660 1.00 92.12 100 THR A O 1
ATOM 775 N N . CYS A 1 101 ? -12.092 0.163 6.505 1.00 93.94 101 CYS A N 1
ATOM 776 C CA . CYS A 1 101 ? -10.768 0.714 6.746 1.00 93.94 101 CYS A CA 1
ATOM 777 C C . CYS A 1 101 ? -9.842 0.133 5.679 1.00 93.94 101 CYS A C 1
ATOM 779 O O . CYS A 1 101 ? -9.727 -1.090 5.579 1.00 93.94 101 CYS A O 1
ATOM 781 N N . ARG A 1 102 ? -9.292 0.981 4.807 1.00 94.12 102 ARG A N 1
ATOM 782 C CA . ARG A 1 102 ? -8.561 0.541 3.613 1.00 94.12 102 ARG A CA 1
ATOM 783 C C . ARG A 1 102 ? -7.205 1.247 3.502 1.00 94.12 102 ARG A C 1
ATOM 785 O O . ARG A 1 102 ? -7.140 2.455 3.721 1.00 94.12 102 ARG A O 1
ATOM 792 N N . PRO A 1 103 ? -6.129 0.530 3.143 1.00 95.56 103 PRO A N 1
ATOM 793 C CA . PRO A 1 103 ? -4.826 1.139 2.891 1.00 95.56 103 PRO A CA 1
ATOM 794 C C . PRO A 1 103 ? -4.870 2.001 1.624 1.00 95.56 103 PRO A C 1
ATOM 796 O O . PRO A 1 103 ? -5.237 1.507 0.556 1.00 95.56 103 PRO A O 1
ATOM 799 N N . LEU A 1 104 ? -4.458 3.266 1.714 1.00 95.56 104 LEU A N 1
ATOM 800 C CA . LEU A 1 104 ? -4.529 4.224 0.607 1.00 95.56 104 LEU A CA 1
ATOM 801 C C . LEU A 1 104 ? -3.728 3.751 -0.616 1.00 95.56 104 LEU A C 1
ATOM 803 O O . LEU A 1 104 ? -4.211 3.843 -1.741 1.00 95.56 104 LEU A O 1
ATOM 807 N N . LEU A 1 105 ? -2.549 3.159 -0.392 1.00 96.12 105 LEU A N 1
ATOM 808 C CA . LEU A 1 105 ? -1.714 2.576 -1.449 1.00 96.12 105 LEU A CA 1
ATOM 809 C C . LEU A 1 105 ? -2.448 1.484 -2.239 1.00 96.12 105 LEU A C 1
ATOM 811 O O . LEU A 1 105 ? -2.325 1.420 -3.460 1.00 96.12 105 LEU A O 1
ATOM 815 N N . LEU A 1 106 ? -3.221 0.634 -1.558 1.00 95.31 106 LEU A N 1
ATOM 816 C CA . LEU A 1 106 ? -3.948 -0.458 -2.206 1.00 95.31 106 LEU A CA 1
ATOM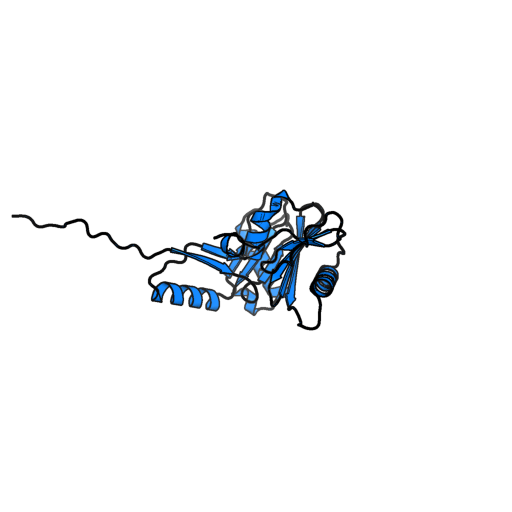 817 C C . LEU A 1 106 ? -5.223 0.019 -2.900 1.00 95.31 106 LEU A C 1
ATOM 819 O O . LEU A 1 106 ? -5.611 -0.548 -3.918 1.00 95.31 106 LEU A O 1
ATOM 823 N N . GLU A 1 107 ? -5.863 1.075 -2.400 1.00 95.25 107 GLU A N 1
ATOM 824 C CA . GLU A 1 107 ? -6.972 1.717 -3.113 1.00 95.25 107 GLU A CA 1
ATOM 825 C C . GLU A 1 107 ? -6.493 2.418 -4.388 1.00 95.25 107 GLU A C 1
ATOM 827 O O . GLU A 1 107 ? -7.106 2.258 -5.448 1.00 95.25 107 GLU A O 1
ATOM 832 N N . ALA A 1 108 ? -5.348 3.098 -4.322 1.00 95.50 108 ALA A N 1
ATOM 833 C CA . ALA A 1 108 ? -4.685 3.658 -5.491 1.00 95.50 108 ALA A CA 1
ATOM 834 C C . ALA A 1 108 ? -4.303 2.562 -6.502 1.00 95.50 108 ALA A C 1
ATOM 836 O O . ALA A 1 108 ? -4.599 2.685 -7.693 1.00 95.50 108 ALA A O 1
ATOM 837 N N . GLU A 1 109 ? -3.697 1.461 -6.042 1.00 95.38 109 GLU A N 1
ATOM 838 C CA . GLU A 1 109 ? -3.365 0.312 -6.896 1.00 95.38 109 GLU A CA 1
ATOM 839 C C . GLU A 1 109 ? -4.619 -0.235 -7.576 1.00 95.38 109 GLU A C 1
ATOM 841 O O . GLU A 1 109 ? -4.660 -0.342 -8.800 1.00 95.38 109 GLU A O 1
ATOM 846 N N . ARG A 1 110 ? -5.682 -0.504 -6.811 1.00 94.06 110 ARG A N 1
ATOM 847 C CA . ARG A 1 110 ? -6.953 -1.032 -7.324 1.00 94.06 110 ARG A CA 1
ATOM 848 C C . ARG A 1 110 ? -7.554 -0.123 -8.394 1.00 94.06 110 ARG A C 1
ATOM 850 O O . ARG A 1 110 ? -8.073 -0.621 -9.396 1.00 94.06 110 ARG A O 1
ATOM 857 N N . ARG A 1 111 ? -7.472 1.195 -8.199 1.00 93.81 111 ARG A N 1
ATOM 858 C CA . ARG A 1 111 ? -7.955 2.204 -9.151 1.00 93.81 111 ARG A CA 1
ATOM 859 C C . ARG A 1 111 ? -7.191 2.157 -10.472 1.00 93.81 111 ARG A C 1
ATOM 861 O O . ARG A 1 111 ? -7.817 2.217 -11.531 1.00 93.81 111 ARG A O 1
ATOM 868 N N . TYR A 1 112 ? -5.867 2.039 -10.423 1.00 94.94 112 TYR A N 1
ATOM 869 C CA . TYR A 1 112 ? -5.014 2.123 -11.611 1.00 94.94 112 TYR A CA 1
ATOM 870 C C . TYR A 1 112 ? -4.531 0.772 -12.147 1.00 94.94 112 TYR A C 1
ATOM 872 O O . TYR A 1 112 ? -3.880 0.750 -13.187 1.00 94.94 112 TYR A O 1
ATOM 880 N N . ARG A 1 113 ? -4.908 -0.357 -11.532 1.00 93.44 113 ARG A N 1
ATOM 881 C CA . ARG A 1 113 ? -4.441 -1.718 -11.859 1.00 93.44 113 ARG A CA 1
ATOM 882 C C . ARG A 1 113 ? -4.417 -2.036 -13.353 1.00 93.44 113 ARG A C 1
ATOM 884 O O . ARG A 1 113 ? -3.470 -2.636 -13.844 1.00 93.44 113 ARG A O 1
ATOM 891 N N . LYS A 1 114 ? -5.453 -1.624 -14.092 1.00 93.94 114 LYS A N 1
ATOM 892 C CA . LYS A 1 114 ? -5.579 -1.881 -15.540 1.00 93.94 114 LYS A CA 1
ATOM 893 C C . LYS A 1 114 ? -4.561 -1.123 -16.403 1.00 93.94 114 LYS A C 1
ATOM 895 O O . LYS A 1 114 ? -4.396 -1.471 -17.565 1.00 93.94 114 LYS A O 1
ATOM 900 N N . ARG A 1 115 ? -3.931 -0.080 -15.860 1.00 93.25 115 ARG A N 1
ATOM 901 C CA . ARG A 1 115 ? -2.896 0.728 -16.519 1.00 93.25 115 ARG A CA 1
ATOM 902 C C . ARG A 1 115 ? -1.480 0.288 -16.142 1.00 93.25 115 ARG A C 1
ATOM 904 O O . ARG A 1 115 ? -0.538 0.778 -16.749 1.00 93.25 115 ARG A O 1
ATOM 911 N N . LEU A 1 116 ? -1.320 -0.595 -15.153 1.00 93.75 116 LEU A N 1
ATOM 912 C CA . LEU A 1 116 ? -0.000 -0.982 -14.662 1.00 93.75 116 LEU A CA 1
ATOM 913 C C . LEU A 1 116 ? 0.678 -1.955 -15.639 1.00 93.75 116 LEU A C 1
ATOM 915 O O . LEU A 1 116 ? 0.099 -3.004 -15.940 1.00 93.75 116 LEU A O 1
ATOM 919 N N . PRO A 1 117 ? 1.899 -1.647 -16.116 1.00 93.56 117 PRO A N 1
ATOM 920 C CA . PRO A 1 117 ? 2.725 -2.600 -16.849 1.00 93.56 117 PRO A CA 1
ATOM 921 C C . PRO A 1 117 ? 3.054 -3.850 -16.018 1.00 93.56 117 PRO A C 1
ATOM 923 O O . PRO A 1 117 ? 2.858 -3.889 -14.803 1.00 93.56 117 PRO A O 1
ATOM 926 N N . ASN A 1 118 ? 3.588 -4.884 -16.669 1.00 94.31 118 ASN A N 1
ATOM 927 C CA . ASN A 1 118 ? 4.089 -6.065 -15.958 1.00 94.31 118 ASN A CA 1
ATOM 928 C C . ASN A 1 118 ? 5.374 -5.777 -15.173 1.00 94.31 118 ASN A C 1
ATOM 930 O O . ASN A 1 118 ? 5.572 -6.382 -14.121 1.00 94.31 118 ASN A O 1
ATOM 934 N N . ASP A 1 119 ? 6.186 -4.841 -15.662 1.00 94.50 119 ASP A N 1
ATOM 935 C CA . ASP A 1 119 ? 7.444 -4.419 -15.055 1.00 94.50 119 ASP A CA 1
ATOM 936 C C . ASP A 1 119 ? 7.384 -2.917 -14.791 1.00 94.50 119 ASP A C 1
ATOM 938 O O . ASP A 1 119 ? 7.438 -2.098 -15.716 1.00 94.50 119 ASP A O 1
ATOM 942 N N . CYS A 1 120 ? 7.167 -2.562 -13.528 1.00 95.12 120 CYS A N 1
ATOM 943 C CA . CYS A 1 120 ? 7.094 -1.174 -13.109 1.00 95.12 120 CYS A CA 1
ATOM 944 C C . CYS A 1 120 ? 7.259 -1.005 -11.601 1.00 95.12 120 CYS A C 1
ATOM 946 O O . CYS A 1 120 ? 6.907 -1.886 -10.813 1.00 95.12 120 CYS A O 1
ATOM 948 N N . LEU A 1 121 ? 7.642 0.205 -11.202 1.00 95.81 121 LEU A N 1
ATOM 949 C CA . LEU A 1 121 ? 7.450 0.679 -9.839 1.00 95.81 121 LEU A CA 1
ATOM 950 C C . LEU A 1 121 ? 6.124 1.440 -9.754 1.00 95.81 121 LEU A C 1
ATOM 952 O O . LEU A 1 121 ? 5.972 2.476 -10.396 1.00 95.81 121 LEU A O 1
ATOM 956 N N . PHE A 1 122 ? 5.165 0.946 -8.974 1.00 97.12 122 PHE A N 1
ATOM 957 C CA . PHE A 1 122 ? 3.942 1.687 -8.664 1.00 97.12 122 PHE A CA 1
ATOM 958 C C . PHE A 1 122 ? 4.104 2.412 -7.329 1.00 97.12 122 PHE A C 1
ATOM 960 O O . PHE A 1 122 ? 4.347 1.765 -6.314 1.00 97.12 122 PHE A O 1
ATOM 967 N N . SER A 1 123 ? 3.940 3.730 -7.307 1.00 96.56 123 SER A N 1
ATOM 968 C CA . SER A 1 123 ? 4.284 4.561 -6.153 1.00 96.56 123 SER A CA 1
ATOM 969 C C . SER A 1 123 ? 3.139 5.475 -5.743 1.00 96.56 123 SER A C 1
ATOM 971 O O . SER A 1 123 ? 2.609 6.221 -6.560 1.00 96.56 123 SER A O 1
ATOM 973 N N . LEU A 1 124 ? 2.808 5.477 -4.455 1.00 96.50 124 LEU A N 1
ATOM 974 C CA . LEU A 1 124 ? 1.995 6.500 -3.811 1.00 96.50 124 LEU A CA 1
ATOM 975 C C . LEU A 1 124 ? 2.925 7.525 -3.157 1.00 96.50 124 LEU A C 1
ATOM 977 O O . LEU A 1 124 ? 3.656 7.194 -2.222 1.00 96.50 124 LEU A O 1
ATOM 981 N N . ALA A 1 125 ? 2.888 8.761 -3.642 1.00 94.50 125 ALA A N 1
ATOM 982 C CA . ALA A 1 125 ? 3.599 9.887 -3.058 1.00 94.50 125 ALA A CA 1
ATOM 983 C C . ALA A 1 125 ? 2.654 10.689 -2.154 1.00 94.50 125 ALA A C 1
ATOM 985 O O . ALA A 1 125 ? 1.789 11.426 -2.630 1.00 94.50 125 ALA A O 1
ATOM 986 N N . GLU A 1 126 ? 2.864 10.554 -0.848 1.00 92.81 126 GLU A N 1
ATOM 987 C CA . GLU A 1 126 ? 2.233 11.358 0.199 1.00 92.81 126 GLU A CA 1
ATOM 988 C C . GLU A 1 126 ? 3.162 12.534 0.569 1.00 92.81 126 GLU A C 1
ATOM 990 O O . GLU A 1 126 ? 4.358 12.503 0.255 1.00 92.81 126 GLU A O 1
ATOM 995 N N . PRO A 1 127 ? 2.689 13.585 1.264 1.00 88.44 127 PRO A N 1
ATOM 996 C CA . PRO A 1 127 ? 3.542 14.722 1.626 1.00 88.44 127 PRO A CA 1
ATOM 997 C C . PRO A 1 127 ? 4.805 14.325 2.408 1.00 88.44 127 PRO A C 1
ATOM 999 O O . PRO A 1 127 ? 5.890 14.844 2.151 1.00 88.44 127 PRO A O 1
ATOM 1002 N N . ALA A 1 128 ? 4.680 13.355 3.320 1.00 91.81 128 ALA A N 1
ATOM 1003 C CA . ALA A 1 128 ? 5.758 12.916 4.208 1.00 91.81 128 ALA A CA 1
ATOM 1004 C C . ALA A 1 128 ? 6.419 11.588 3.801 1.00 91.81 128 ALA A C 1
ATOM 1006 O O . ALA A 1 128 ? 7.384 11.177 4.448 1.00 91.81 128 ALA A O 1
ATOM 1007 N N . SER A 1 129 ? 5.937 10.895 2.764 1.00 94.44 129 SER A N 1
ATOM 1008 C CA . SER A 1 129 ? 6.496 9.597 2.369 1.00 94.44 129 SER A CA 1
ATOM 1009 C C . SER A 1 129 ? 6.262 9.246 0.903 1.00 94.44 129 SER A C 1
ATOM 1011 O O . SER A 1 129 ? 5.420 9.834 0.230 1.00 94.44 129 SER A O 1
ATOM 1013 N N . VAL A 1 130 ? 7.007 8.261 0.419 1.00 95.25 130 VAL A N 1
ATOM 1014 C CA . VAL A 1 130 ? 6.692 7.540 -0.808 1.00 95.25 130 VAL A CA 1
ATOM 1015 C C . VAL A 1 130 ? 6.604 6.060 -0.474 1.00 95.25 130 VAL A C 1
ATOM 1017 O O . VAL A 1 130 ? 7.576 5.472 0.003 1.00 95.25 130 VAL A O 1
ATOM 1020 N N . SER A 1 131 ? 5.449 5.459 -0.737 1.00 96.62 131 SER A N 1
ATOM 1021 C CA . SER A 1 131 ? 5.241 4.016 -0.631 1.00 96.62 131 SER A CA 1
ATOM 1022 C C . SER A 1 131 ? 5.181 3.407 -2.026 1.00 96.62 131 SER A C 1
ATOM 1024 O O . SER A 1 131 ? 4.388 3.839 -2.853 1.00 96.62 131 SER A O 1
ATOM 1026 N N . CYS A 1 132 ? 6.014 2.408 -2.290 1.00 96.81 132 CYS A N 1
ATOM 1027 C CA . CYS A 1 132 ? 6.198 1.793 -3.597 1.00 96.81 132 CYS A CA 1
ATOM 1028 C C . CYS A 1 132 ? 5.867 0.300 -3.550 1.00 96.81 132 CYS A C 1
ATOM 1030 O O . CYS A 1 132 ? 6.238 -0.392 -2.601 1.00 96.81 132 CYS A O 1
ATOM 1032 N N . LEU A 1 133 ? 5.236 -0.199 -4.609 1.00 96.88 133 LEU A N 1
ATOM 1033 C CA . LEU A 1 133 ? 5.062 -1.610 -4.921 1.00 96.88 133 LEU A CA 1
ATOM 1034 C C . LEU A 1 133 ? 5.855 -1.933 -6.187 1.00 96.88 133 LEU A C 1
ATOM 1036 O O . LEU A 1 133 ? 5.604 -1.388 -7.263 1.00 96.88 133 LEU A O 1
ATOM 1040 N N . ASP A 1 134 ? 6.817 -2.830 -6.032 1.00 95.56 134 ASP A N 1
ATOM 1041 C CA . ASP A 1 134 ? 7.653 -3.353 -7.101 1.00 95.56 134 ASP A CA 1
ATOM 1042 C C . ASP A 1 134 ? 6.902 -4.451 -7.853 1.00 95.56 134 ASP A C 1
ATOM 1044 O O . ASP A 1 134 ? 6.548 -5.479 -7.262 1.00 95.56 134 ASP A O 1
ATOM 1048 N N . ARG A 1 135 ? 6.650 -4.233 -9.145 1.00 94.88 135 ARG A N 1
ATOM 1049 C CA . ARG A 1 135 ? 6.002 -5.202 -10.028 1.00 94.88 135 ARG A CA 1
ATOM 1050 C C . ARG A 1 135 ? 7.021 -5.737 -11.021 1.00 94.88 135 ARG A C 1
ATOM 1052 O O . ARG A 1 135 ? 7.647 -4.954 -11.730 1.00 94.88 135 ARG A O 1
ATOM 1059 N N . SER A 1 136 ? 7.199 -7.052 -11.073 1.00 93.12 136 SER A N 1
ATOM 1060 C CA . SER A 1 136 ? 8.062 -7.701 -12.067 1.00 93.12 136 SER A CA 1
ATOM 1061 C C . SER A 1 136 ? 7.423 -8.984 -12.567 1.00 93.12 136 SER A C 1
ATOM 1063 O O . SER A 1 136 ? 6.962 -9.798 -11.759 1.00 93.12 136 SER A O 1
ATOM 1065 N N . ASP A 1 137 ? 7.393 -9.157 -13.886 1.00 92.69 137 ASP A N 1
ATOM 1066 C CA . ASP A 1 137 ? 6.658 -10.231 -14.565 1.00 92.69 137 ASP A CA 1
ATOM 1067 C C . ASP A 1 137 ? 5.173 -10.288 -14.138 1.00 92.69 137 ASP A C 1
ATOM 1069 O O . ASP A 1 137 ? 4.561 -11.332 -13.918 1.00 92.69 137 ASP A O 1
ATOM 1073 N N . GLY A 1 138 ? 4.575 -9.111 -13.924 1.00 91.88 138 GLY A N 1
ATOM 1074 C CA . GLY A 1 138 ? 3.178 -8.986 -13.517 1.00 91.88 138 GLY A CA 1
ATOM 1075 C C . GLY A 1 138 ? 2.888 -9.455 -12.085 1.00 91.88 138 GLY A C 1
ATOM 1076 O O . GLY A 1 138 ? 1.717 -9.643 -11.733 1.00 91.88 138 GLY A O 1
ATOM 1077 N N . GLU A 1 139 ? 3.908 -9.630 -11.247 1.00 92.94 139 GLU A N 1
ATOM 1078 C CA . GLU A 1 139 ? 3.769 -10.005 -9.840 1.00 92.94 139 GLU A CA 1
ATOM 1079 C C . GLU A 1 139 ? 4.346 -8.951 -8.909 1.00 92.94 139 GLU A C 1
ATOM 1081 O O . GLU A 1 139 ? 5.356 -8.323 -9.216 1.00 92.94 139 GLU A O 1
ATOM 1086 N N . TRP A 1 140 ? 3.727 -8.793 -7.741 1.00 94.56 140 TRP A N 1
ATOM 1087 C CA . TRP A 1 140 ? 4.293 -7.980 -6.673 1.00 94.56 140 TRP A CA 1
ATOM 1088 C C . TRP A 1 140 ? 5.480 -8.711 -6.056 1.00 94.56 140 TRP A C 1
ATOM 1090 O O . TRP A 1 140 ? 5.327 -9.816 -5.540 1.00 94.56 140 TRP A O 1
ATOM 1100 N N . ARG A 1 141 ? 6.663 -8.105 -6.123 1.00 94.38 141 ARG A N 1
ATOM 1101 C CA . ARG A 1 141 ? 7.898 -8.702 -5.601 1.00 94.38 141 ARG A CA 1
ATOM 1102 C C . ARG A 1 141 ? 8.308 -8.088 -4.277 1.00 94.38 141 ARG A C 1
ATOM 1104 O O . ARG A 1 141 ? 8.758 -8.807 -3.392 1.00 94.38 141 ARG A O 1
ATOM 1111 N N . ARG A 1 142 ? 8.165 -6.768 -4.137 1.00 94.25 142 ARG A N 1
ATOM 1112 C CA . ARG A 1 142 ? 8.585 -6.015 -2.948 1.00 94.25 142 ARG A CA 1
ATOM 1113 C C . ARG A 1 142 ? 7.650 -4.846 -2.688 1.00 94.25 142 ARG A C 1
ATOM 1115 O O . ARG A 1 142 ? 7.025 -4.320 -3.606 1.00 94.25 142 ARG A O 1
ATOM 1122 N N . ALA A 1 143 ? 7.600 -4.425 -1.433 1.00 95.81 143 ALA A N 1
ATOM 1123 C CA . ALA A 1 143 ? 6.998 -3.166 -1.035 1.00 95.81 143 ALA A CA 1
ATOM 1124 C C . ALA A 1 143 ? 8.025 -2.373 -0.229 1.00 95.81 143 ALA A C 1
ATOM 1126 O O . ALA A 1 143 ? 8.745 -2.937 0.597 1.00 95.81 143 ALA A O 1
ATOM 1127 N N . VAL A 1 144 ? 8.123 -1.078 -0.504 1.00 95.50 144 VAL A N 1
ATOM 1128 C CA . VAL A 1 144 ? 9.116 -0.193 0.101 1.00 95.50 144 VAL A CA 1
ATOM 1129 C C . VAL A 1 144 ? 8.453 1.125 0.454 1.00 95.50 144 VAL A C 1
ATOM 1131 O O . VAL A 1 144 ? 7.890 1.773 -0.418 1.00 95.50 144 VAL A O 1
ATOM 1134 N N . THR A 1 145 ? 8.575 1.561 1.703 1.00 95.69 145 THR A N 1
ATOM 1135 C CA . THR A 1 145 ? 8.137 2.897 2.119 1.00 95.69 145 THR A CA 1
ATOM 1136 C C . THR A 1 145 ? 9.328 3.698 2.613 1.00 95.69 145 THR A C 1
ATOM 1138 O O . THR A 1 145 ? 10.067 3.249 3.488 1.00 95.69 145 THR A O 1
ATOM 1141 N N . LEU A 1 146 ? 9.497 4.895 2.059 1.00 94.56 146 LEU A N 1
ATOM 1142 C CA . LEU A 1 146 ? 10.533 5.848 2.435 1.00 94.56 146 LEU A CA 1
ATOM 1143 C C . LEU A 1 146 ? 9.912 7.146 2.924 1.00 94.56 146 LEU A C 1
ATOM 1145 O O . LEU A 1 146 ? 9.062 7.724 2.251 1.00 94.56 146 LEU A O 1
ATOM 1149 N N . SER A 1 147 ? 10.384 7.646 4.063 1.00 92.75 147 SER A N 1
ATOM 1150 C CA . SER A 1 147 ? 10.067 9.006 4.494 1.00 92.75 147 SER A CA 1
ATOM 1151 C C . SER A 1 147 ? 10.669 10.016 3.519 1.00 92.75 147 SER A C 1
ATOM 1153 O O . SER A 1 147 ? 11.832 9.901 3.126 1.00 92.75 147 SER A O 1
ATOM 1155 N N . ARG A 1 148 ? 9.896 11.040 3.163 1.00 89.88 148 ARG A N 1
ATOM 1156 C CA . ARG A 1 148 ? 10.379 12.167 2.367 1.00 89.88 148 ARG A CA 1
ATOM 1157 C C . ARG A 1 148 ? 11.118 13.135 3.273 1.00 89.88 148 ARG A C 1
ATOM 1159 O O . ARG A 1 148 ? 10.624 13.530 4.326 1.00 89.88 148 ARG A O 1
ATOM 1166 N N . VAL A 1 149 ? 12.302 13.541 2.840 1.00 85.62 149 VAL A N 1
ATOM 1167 C CA . VAL A 1 149 ? 13.080 14.587 3.502 1.00 85.62 149 VAL A CA 1
ATOM 1168 C C . VAL A 1 149 ? 12.966 15.841 2.647 1.00 85.62 149 VAL A C 1
ATOM 1170 O O . VAL A 1 149 ? 13.184 15.761 1.446 1.00 85.62 149 VAL A O 1
ATOM 1173 N N . ALA A 1 150 ? 12.669 17.000 3.242 1.00 81.38 150 ALA A N 1
ATOM 1174 C CA . ALA A 1 150 ? 12.386 18.245 2.507 1.00 81.38 150 ALA A CA 1
ATOM 1175 C C . ALA A 1 150 ? 13.474 18.672 1.497 1.00 81.38 150 ALA A C 1
ATOM 1177 O O . ALA A 1 150 ? 13.193 19.394 0.549 1.00 81.38 150 ALA A O 1
ATOM 1178 N N . ARG A 1 151 ? 14.718 18.224 1.701 1.00 83.69 151 ARG A N 1
ATOM 1179 C CA . ARG A 1 151 ? 15.867 18.484 0.820 1.00 83.69 151 ARG A CA 1
ATOM 1180 C C . ARG A 1 151 ? 15.950 17.576 -0.413 1.00 83.69 151 ARG A C 1
ATOM 1182 O O . ARG A 1 151 ? 16.786 17.840 -1.264 1.00 83.69 151 ARG A O 1
ATOM 1189 N N . MET A 1 152 ? 15.169 16.498 -0.468 1.00 82.94 152 MET A N 1
ATOM 1190 C CA . MET A 1 152 ? 15.143 15.561 -1.591 1.00 82.94 152 MET A CA 1
ATOM 1191 C C . MET A 1 152 ? 13.910 15.815 -2.450 1.00 82.94 152 MET A C 1
ATOM 1193 O O . MET A 1 152 ? 12.784 15.902 -1.953 1.00 82.94 152 MET A O 1
ATOM 1197 N N . SER A 1 153 ? 14.128 15.883 -3.756 1.00 88.31 153 SER A N 1
ATOM 1198 C CA . SER A 1 153 ? 13.066 15.828 -4.749 1.00 88.31 153 SER A CA 1
ATOM 1199 C C . SER A 1 153 ? 12.327 14.484 -4.696 1.00 88.31 153 SER A C 1
ATOM 1201 O O . SER A 1 153 ? 12.799 13.479 -4.144 1.00 88.31 153 SER A O 1
ATOM 1203 N N . LEU A 1 154 ? 11.130 14.454 -5.284 1.00 88.19 154 LEU A N 1
ATOM 1204 C CA . LEU A 1 154 ? 10.368 13.215 -5.412 1.00 88.19 154 LEU A CA 1
ATOM 1205 C C . LEU A 1 154 ? 11.120 12.177 -6.256 1.00 88.19 154 LEU A C 1
ATOM 1207 O O . LEU A 1 154 ? 11.153 11.009 -5.884 1.00 88.19 154 LEU A O 1
ATOM 1211 N N . GLU A 1 155 ? 11.757 12.605 -7.345 1.00 89.00 155 GLU A N 1
ATOM 1212 C CA . GLU A 1 155 ? 12.546 11.732 -8.217 1.00 89.00 155 GLU A CA 1
ATOM 1213 C C . GLU A 1 155 ? 13.711 11.077 -7.464 1.00 89.00 155 GLU A C 1
ATOM 1215 O O . GLU A 1 155 ? 13.869 9.859 -7.518 1.00 89.00 155 GLU A O 1
ATOM 1220 N N . GLU A 1 156 ? 14.476 11.839 -6.677 1.00 90.06 156 GLU A N 1
ATOM 1221 C CA . GLU A 1 156 ? 15.548 11.278 -5.840 1.00 90.06 156 GLU A CA 1
ATOM 1222 C C . GLU A 1 156 ? 15.012 10.275 -4.811 1.00 90.06 156 GLU A C 1
ATOM 1224 O O . GLU A 1 156 ? 15.632 9.239 -4.567 1.00 90.06 156 GLU A O 1
ATOM 1229 N N . THR A 1 157 ? 13.843 10.553 -4.229 1.00 92.31 157 THR A N 1
ATOM 1230 C CA . THR A 1 157 ? 13.197 9.641 -3.272 1.00 92.31 157 THR A CA 1
ATOM 1231 C C . THR A 1 157 ? 12.740 8.348 -3.956 1.00 92.31 157 THR A C 1
ATOM 1233 O O . THR A 1 157 ? 12.929 7.263 -3.407 1.00 92.31 157 THR A O 1
ATOM 1236 N N . LEU A 1 158 ? 12.188 8.437 -5.170 1.00 92.38 158 LEU A N 1
ATOM 1237 C CA . LEU A 1 158 ? 11.794 7.279 -5.977 1.00 92.38 158 LEU A CA 1
ATOM 1238 C C . LEU A 1 158 ? 13.010 6.451 -6.400 1.00 92.38 158 LEU A C 1
ATOM 1240 O O . LEU A 1 158 ? 12.986 5.229 -6.285 1.00 92.38 158 LEU A O 1
ATOM 1244 N N . ASN A 1 159 ? 14.096 7.095 -6.824 1.00 91.25 159 ASN A N 1
ATOM 1245 C CA . ASN A 1 159 ? 15.345 6.412 -7.159 1.00 91.25 159 ASN A CA 1
ATOM 1246 C C . ASN A 1 159 ? 15.924 5.675 -5.946 1.00 91.25 159 ASN A C 1
ATOM 1248 O O . ASN A 1 159 ? 16.313 4.513 -6.063 1.00 91.25 159 ASN A O 1
ATOM 1252 N N . ALA A 1 160 ? 15.902 6.293 -4.762 1.00 92.62 160 ALA A N 1
ATOM 1253 C CA . ALA A 1 160 ? 16.285 5.619 -3.525 1.00 92.62 160 ALA A CA 1
ATOM 1254 C C . ALA A 1 160 ? 15.368 4.420 -3.214 1.00 92.62 160 ALA A C 1
ATOM 1256 O O . ALA A 1 160 ? 15.863 3.357 -2.836 1.00 92.62 160 ALA A O 1
ATOM 1257 N N . ALA A 1 161 ? 14.051 4.546 -3.422 1.00 92.94 161 ALA A N 1
ATOM 1258 C CA . ALA A 1 161 ? 13.110 3.442 -3.226 1.00 92.94 161 ALA A CA 1
ATOM 1259 C C . ALA A 1 161 ? 13.413 2.258 -4.157 1.00 92.94 161 ALA A C 1
ATOM 1261 O O . ALA A 1 161 ? 13.419 1.115 -3.704 1.00 92.94 161 ALA A O 1
ATOM 1262 N N . GLN A 1 162 ? 13.732 2.525 -5.427 1.00 92.06 162 GLN A N 1
ATOM 1263 C CA . GLN A 1 162 ? 14.146 1.501 -6.393 1.00 92.06 162 GLN A CA 1
ATOM 1264 C C . GLN A 1 162 ? 15.458 0.821 -5.990 1.00 92.06 162 GLN A C 1
ATOM 1266 O O . GLN A 1 162 ? 15.567 -0.401 -6.061 1.00 92.06 162 GLN A O 1
ATOM 1271 N N . MET A 1 163 ? 16.440 1.583 -5.497 1.00 92.19 163 MET A N 1
ATOM 1272 C CA . MET A 1 163 ? 17.692 1.015 -4.985 1.00 92.19 163 MET A CA 1
ATOM 1273 C C . MET A 1 163 ? 17.462 0.100 -3.778 1.00 92.19 163 MET A C 1
ATOM 1275 O O . MET A 1 163 ? 18.062 -0.968 -3.716 1.00 92.19 163 MET A O 1
ATOM 1279 N N . MET A 1 164 ? 16.576 0.473 -2.847 1.00 90.69 164 MET A N 1
ATOM 1280 C CA . MET A 1 164 ? 16.230 -0.391 -1.709 1.00 90.69 164 MET A CA 1
ATOM 1281 C C . MET A 1 164 ? 15.397 -1.601 -2.113 1.00 90.69 164 MET A C 1
ATOM 1283 O O . MET A 1 164 ? 15.523 -2.663 -1.508 1.00 90.69 164 MET A O 1
ATOM 1287 N N . ALA A 1 165 ? 14.550 -1.454 -3.132 1.00 88.25 165 ALA A N 1
ATOM 1288 C CA . ALA A 1 165 ? 13.916 -2.600 -3.751 1.00 88.25 165 ALA A CA 1
ATOM 1289 C C . ALA A 1 165 ? 15.010 -3.501 -4.365 1.00 88.25 165 ALA A C 1
ATOM 1291 O O . ALA A 1 165 ? 14.956 -4.711 -4.225 1.00 88.25 165 ALA A O 1
ATOM 1292 N N . GLY A 1 166 ? 16.062 -2.936 -4.952 1.00 89.25 166 GLY A N 1
ATOM 1293 C CA . GLY A 1 166 ? 17.136 -3.687 -5.604 1.00 89.25 166 GLY A CA 1
ATOM 1294 C C . GLY A 1 166 ? 16.841 -3.978 -7.077 1.00 89.25 166 GLY A C 1
ATOM 1295 O O . GLY A 1 166 ? 17.494 -4.827 -7.678 1.00 89.25 166 GLY A O 1
ATOM 1296 N N . VAL A 1 167 ? 15.857 -3.283 -7.660 1.00 87.12 167 VAL A N 1
ATOM 1297 C CA . VAL A 1 167 ? 15.524 -3.308 -9.091 1.00 87.12 167 VAL A CA 1
ATOM 1298 C C . VAL A 1 167 ? 15.291 -1.879 -9.562 1.00 87.12 167 VAL A C 1
ATOM 1300 O O . VAL A 1 167 ? 14.560 -1.121 -8.928 1.00 87.12 167 VAL A O 1
ATOM 1303 N N . LEU A 1 168 ? 15.907 -1.532 -10.691 1.00 87.56 168 LEU A N 1
ATOM 1304 C CA . LEU A 1 168 ? 15.666 -0.282 -11.403 1.00 87.56 168 LEU A CA 1
ATOM 1305 C C . LEU A 1 168 ? 14.668 -0.547 -12.530 1.00 87.56 168 LEU A C 1
ATOM 1307 O O . LEU A 1 168 ? 14.954 -1.313 -13.451 1.00 87.56 168 LEU A O 1
ATOM 1311 N N . HIS A 1 169 ? 13.509 0.094 -12.458 1.00 87.44 169 HIS A N 1
ATOM 1312 C CA . HIS A 1 169 ? 12.478 0.020 -13.482 1.00 87.44 169 HIS A CA 1
ATOM 1313 C C . HIS A 1 169 ? 12.634 1.140 -14.495 1.00 87.44 169 HIS A C 1
ATOM 1315 O O . HIS A 1 169 ? 12.835 2.299 -14.146 1.00 87.44 169 HIS A O 1
ATOM 1321 N N . ALA A 1 170 ? 12.433 0.806 -15.769 1.00 84.69 170 ALA A N 1
ATOM 1322 C CA . ALA A 1 170 ? 12.314 1.810 -16.824 1.00 84.69 170 ALA A CA 1
ATOM 1323 C C . ALA A 1 170 ? 11.034 2.655 -16.689 1.00 84.69 170 ALA A C 1
ATOM 1325 O O . ALA A 1 170 ? 10.963 3.753 -17.235 1.00 84.69 170 ALA A O 1
ATOM 1326 N N . ARG A 1 171 ? 10.012 2.135 -15.993 1.00 89.88 171 ARG A N 1
ATOM 1327 C CA . ARG A 1 171 ? 8.720 2.797 -15.790 1.00 89.88 171 ARG A CA 1
ATOM 1328 C C . ARG A 1 171 ? 8.394 2.914 -14.309 1.00 89.88 171 ARG A C 1
ATOM 1330 O O . ARG A 1 171 ? 8.180 1.906 -13.633 1.00 89.88 171 ARG A O 1
ATOM 1337 N N . THR A 1 172 ? 8.292 4.149 -13.837 1.00 93.44 172 THR A N 1
ATOM 1338 C CA . THR A 1 172 ? 7.786 4.483 -12.506 1.00 93.44 172 THR A CA 1
ATOM 1339 C C . THR A 1 172 ? 6.447 5.187 -12.653 1.00 93.44 172 THR A C 1
ATOM 1341 O O . THR A 1 172 ? 6.360 6.220 -13.304 1.00 93.44 172 THR A O 1
ATOM 1344 N N . LEU A 1 173 ? 5.390 4.636 -12.065 1.00 94.56 173 LEU A N 1
ATOM 1345 C CA . LEU A 1 173 ? 4.060 5.229 -12.087 1.00 94.56 173 LEU A CA 1
ATOM 1346 C C . LEU A 1 173 ? 3.768 5.839 -10.724 1.00 94.56 173 LEU A C 1
ATOM 1348 O O . LEU A 1 173 ? 3.812 5.145 -9.712 1.00 94.56 173 LEU A O 1
ATOM 1352 N N . VAL A 1 174 ? 3.455 7.129 -10.702 1.00 94.88 174 VAL A N 1
ATOM 1353 C CA . VAL A 1 174 ? 3.252 7.897 -9.478 1.00 94.88 174 VAL A CA 1
ATOM 1354 C C . VAL A 1 174 ? 1.797 8.312 -9.354 1.00 94.88 174 VAL A C 1
ATOM 1356 O O . VAL A 1 174 ? 1.207 8.923 -10.244 1.00 94.88 174 VAL A O 1
ATOM 1359 N N . VAL A 1 175 ? 1.236 8.002 -8.199 1.00 94.31 175 VAL A N 1
ATOM 1360 C CA . VAL A 1 175 ? -0.043 8.490 -7.714 1.00 94.31 175 VAL A CA 1
ATOM 1361 C C . VAL A 1 175 ? 0.239 9.513 -6.625 1.00 94.31 175 VAL A C 1
ATOM 1363 O O . VAL A 1 175 ? 1.010 9.246 -5.704 1.00 94.31 175 VAL A O 1
ATOM 1366 N N . SER A 1 176 ? -0.369 10.687 -6.725 1.00 90.06 176 SER A N 1
ATOM 1367 C CA . SER A 1 176 ? -0.255 11.732 -5.713 1.00 90.06 176 SER A CA 1
ATOM 1368 C C . SER A 1 176 ? -1.430 12.683 -5.828 1.00 90.06 176 SER A C 1
ATOM 1370 O O . SER A 1 176 ? -1.892 12.971 -6.934 1.00 90.06 176 SER A O 1
ATOM 1372 N N . ASP A 1 177 ? -1.877 13.198 -4.691 1.00 81.19 177 ASP A N 1
ATOM 1373 C CA . ASP A 1 177 ? -2.952 14.188 -4.647 1.00 81.19 177 ASP A CA 1
ATOM 1374 C C . ASP A 1 177 ? -2.434 15.599 -4.996 1.00 81.19 177 ASP A C 1
ATOM 1376 O O . ASP A 1 177 ? -3.191 16.427 -5.496 1.00 81.19 177 ASP A O 1
ATOM 1380 N N . ASP A 1 178 ? -1.118 15.824 -4.872 1.00 71.44 178 ASP A N 1
ATOM 1381 C CA . ASP A 1 178 ? -0.434 17.095 -5.160 1.00 71.44 178 ASP A CA 1
ATOM 1382 C C . ASP A 1 178 ? 0.343 17.065 -6.495 1.00 71.44 178 ASP A C 1
ATOM 1384 O O . ASP A 1 178 ? 1.396 17.695 -6.639 1.00 71.44 178 ASP A O 1
ATOM 1388 N N . ALA A 1 179 ? -0.113 16.279 -7.478 1.00 67.62 179 ALA A N 1
ATOM 1389 C CA . ALA A 1 179 ? 0.596 16.146 -8.751 1.00 67.62 179 ALA A CA 1
ATOM 1390 C C . ALA A 1 179 ? 0.751 17.517 -9.456 1.00 67.62 179 ALA A C 1
ATOM 1392 O O . ALA A 1 179 ? -0.248 18.220 -9.635 1.00 67.62 179 ALA A O 1
ATOM 1393 N N . PRO A 1 180 ? 1.964 17.900 -9.905 1.00 63.69 180 PRO A N 1
ATOM 1394 C CA . PRO A 1 180 ? 2.174 19.180 -10.577 1.00 63.69 180 PRO A CA 1
ATOM 1395 C C . PRO A 1 180 ? 1.367 19.261 -11.882 1.00 63.69 180 PRO A C 1
ATOM 1397 O O . PRO A 1 180 ? 1.242 18.272 -12.615 1.00 63.69 180 PRO A O 1
ATOM 1400 N N . GLU A 1 181 ? 0.807 20.435 -12.185 1.00 53.88 181 GLU A N 1
ATOM 1401 C CA . GLU A 1 181 ? 0.056 20.669 -13.424 1.00 53.88 181 GLU A CA 1
ATOM 1402 C C . GLU A 1 181 ? 0.931 20.382 -14.660 1.00 53.88 181 GLU A C 1
ATOM 1404 O O . GLU A 1 181 ? 2.088 20.790 -14.727 1.00 53.88 181 GLU A O 1
ATOM 1409 N N . GLY A 1 182 ? 0.392 19.652 -15.645 1.00 53.88 182 GLY A N 1
ATOM 1410 C CA . GLY A 1 182 ? 1.106 19.320 -16.891 1.00 53.88 182 GLY A CA 1
ATOM 1411 C C . GLY A 1 182 ? 2.030 18.093 -16.837 1.00 53.88 182 GLY A C 1
ATOM 1412 O O . GLY A 1 182 ? 2.721 17.804 -17.807 1.00 53.88 182 GLY A O 1
ATOM 1413 N N . SER A 1 183 ? 2.014 17.327 -15.745 1.00 56.69 183 SER A N 1
ATOM 1414 C CA . SER A 1 183 ? 2.883 16.160 -15.498 1.00 56.69 183 SER A CA 1
ATOM 1415 C C . SER A 1 183 ? 2.537 14.872 -16.273 1.00 56.69 183 SER A C 1
ATOM 1417 O O . SER A 1 183 ? 3.125 13.818 -16.047 1.00 56.69 183 SER A O 1
ATOM 1419 N N . THR A 1 184 ? 1.596 14.935 -17.215 1.00 52.81 184 THR A N 1
ATOM 1420 C CA . THR A 1 184 ? 1.135 13.798 -18.036 1.00 52.81 184 THR A CA 1
ATOM 1421 C C . THR A 1 184 ? 1.692 13.886 -19.456 1.00 52.81 184 THR A C 1
ATOM 1423 O O . THR A 1 184 ? 0.950 13.924 -20.435 1.00 52.81 184 THR A O 1
ATOM 1426 N N . LEU A 1 185 ? 3.019 13.941 -19.583 1.00 52.25 185 LEU A N 1
ATOM 1427 C CA . LEU A 1 185 ? 3.676 13.774 -20.879 1.00 52.25 185 LEU A CA 1
ATOM 1428 C C . LEU A 1 185 ? 4.014 12.286 -21.091 1.00 52.25 185 LEU A C 1
ATOM 1430 O O . LEU A 1 185 ? 4.657 11.695 -20.220 1.00 52.25 185 LEU A O 1
ATOM 1434 N N . PRO A 1 186 ? 3.595 11.661 -22.210 1.00 49.81 186 PRO A N 1
ATOM 1435 C CA . PRO A 1 186 ? 4.048 10.317 -22.558 1.00 49.81 186 PRO A CA 1
ATOM 1436 C C . PRO A 1 186 ? 5.578 10.301 -22.748 1.00 49.81 186 PRO A C 1
ATOM 1438 O O . PRO A 1 186 ? 6.159 11.302 -23.162 1.00 49.81 186 PRO A O 1
ATOM 1441 N N . ASP A 1 187 ? 6.214 9.169 -22.430 1.00 54.34 187 ASP A N 1
ATOM 1442 C CA . ASP A 1 187 ? 7.665 8.899 -22.523 1.00 54.34 187 ASP A CA 1
ATOM 1443 C C . ASP A 1 187 ? 8.591 9.539 -21.470 1.00 54.34 187 ASP A C 1
ATOM 1445 O O . ASP A 1 187 ? 9.814 9.512 -21.621 1.00 54.34 187 ASP A O 1
ATOM 1449 N N . GLN A 1 188 ? 8.058 10.036 -20.350 1.00 62.12 188 GLN A N 1
ATOM 1450 C CA . GLN A 1 188 ? 8.895 10.299 -19.174 1.00 62.12 188 GLN A CA 1
ATOM 1451 C C . GLN A 1 188 ? 9.116 9.018 -18.348 1.00 62.12 188 GLN A C 1
ATOM 1453 O O . GLN A 1 188 ? 8.209 8.189 -18.249 1.00 62.12 188 GLN A O 1
ATOM 1458 N N . PRO A 1 189 ? 10.294 8.847 -17.712 1.00 72.12 189 PRO A N 1
ATOM 1459 C CA . PRO A 1 189 ? 10.559 7.701 -16.833 1.00 72.12 189 PRO A CA 1
ATOM 1460 C C . PRO A 1 189 ? 9.596 7.647 -15.632 1.00 72.12 189 PRO A C 1
ATOM 1462 O O . PRO A 1 189 ? 9.384 6.578 -15.053 1.00 72.12 189 PRO A O 1
ATOM 1465 N N . ILE A 1 190 ? 8.994 8.791 -15.285 1.00 87.38 190 ILE A N 1
ATOM 1466 C CA . ILE A 1 190 ? 7.954 8.939 -14.271 1.00 87.38 190 ILE A CA 1
ATOM 1467 C C . ILE A 1 190 ? 6.632 9.317 -14.957 1.00 87.38 190 ILE A C 1
ATOM 1469 O O . ILE A 1 190 ? 6.501 10.412 -15.500 1.00 87.38 190 ILE A O 1
ATOM 1473 N N . GLU A 1 191 ? 5.639 8.431 -14.895 1.00 90.44 191 GLU A N 1
ATOM 1474 C CA . GLU A 1 191 ? 4.272 8.672 -15.369 1.00 90.44 191 GLU A CA 1
ATOM 1475 C C . GLU A 1 191 ? 3.358 9.025 -14.191 1.00 90.44 191 GLU A C 1
ATOM 1477 O O . GLU A 1 191 ? 3.219 8.249 -13.247 1.00 90.44 191 GLU A O 1
ATOM 1482 N N . TRP A 1 192 ? 2.666 10.160 -14.263 1.00 90.50 192 TRP A N 1
ATOM 1483 C CA . TRP A 1 192 ? 1.693 10.557 -13.246 1.00 90.50 192 TRP A CA 1
ATOM 1484 C C . TRP A 1 192 ? 0.298 10.016 -13.567 1.00 90.50 192 TRP A C 1
ATOM 1486 O O . TRP A 1 192 ? -0.280 10.284 -14.622 1.00 90.50 192 TRP A O 1
ATOM 1496 N N . LEU A 1 193 ? -0.267 9.250 -12.636 1.00 90.81 193 LEU A N 1
ATOM 1497 C CA . LEU A 1 193 ? -1.538 8.550 -12.821 1.00 90.81 193 LEU A CA 1
ATOM 1498 C C . LEU A 1 193 ? -2.760 9.376 -12.398 1.00 90.81 193 LEU A C 1
ATOM 1500 O O . LEU A 1 193 ? -3.827 9.205 -12.996 1.00 90.81 193 LEU A O 1
ATOM 1504 N N . GLY A 1 194 ? -2.595 10.256 -11.405 1.00 89.81 194 GLY A N 1
ATOM 1505 C CA . GLY A 1 194 ? -3.648 11.071 -10.789 1.00 89.81 194 GLY A CA 1
ATOM 1506 C C . GLY A 1 194 ? -3.671 10.945 -9.262 1.00 89.81 194 GLY A C 1
ATOM 1507 O O . GLY A 1 194 ? -2.696 10.482 -8.667 1.00 89.81 194 GLY A O 1
ATOM 1508 N N . SER A 1 195 ? -4.798 11.322 -8.648 1.00 90.75 195 SER A N 1
ATOM 1509 C CA . SER A 1 195 ? -5.023 11.212 -7.200 1.00 90.75 195 SER A CA 1
ATOM 1510 C C . SER A 1 195 ? -5.176 9.762 -6.740 1.00 90.75 195 SER A C 1
ATOM 1512 O O . SER A 1 195 ? -5.533 8.869 -7.527 1.00 90.75 195 SER A O 1
ATOM 1514 N N . ALA A 1 196 ? -4.921 9.525 -5.452 1.00 91.06 196 ALA A N 1
ATOM 1515 C CA . ALA A 1 196 ? -4.972 8.196 -4.844 1.00 91.06 196 ALA A CA 1
ATOM 1516 C C . ALA A 1 196 ? -6.391 7.655 -4.697 1.00 91.06 196 ALA A C 1
ATOM 1518 O O . ALA A 1 196 ? -6.636 6.459 -4.862 1.00 91.06 196 ALA A O 1
ATOM 1519 N N . HIS A 1 197 ? -7.341 8.549 -4.453 1.00 91.00 197 HIS A N 1
ATOM 1520 C CA . HIS A 1 197 ? -8.748 8.219 -4.330 1.00 91.00 197 HIS A CA 1
ATOM 1521 C C . HIS A 1 197 ? -9.597 9.351 -4.927 1.00 91.00 197 HIS A C 1
ATOM 1523 O O . HIS A 1 197 ? -9.193 10.507 -4.830 1.00 91.00 197 HIS A O 1
ATOM 1529 N N . PRO A 1 198 ? -10.790 9.075 -5.494 1.00 88.25 198 PRO A N 1
ATOM 1530 C CA . PRO A 1 198 ? -11.713 10.120 -5.953 1.00 88.25 198 PRO A CA 1
ATOM 1531 C C . PRO A 1 198 ? -11.967 11.239 -4.932 1.00 88.25 198 PRO A C 1
ATOM 1533 O O . PRO A 1 198 ? -12.062 12.396 -5.303 1.00 88.25 198 PRO A O 1
ATOM 1536 N N . TRP A 1 199 ? -12.019 10.907 -3.637 1.00 87.75 199 TRP A N 1
ATOM 1537 C CA . TRP A 1 199 ? -12.217 11.892 -2.556 1.00 87.75 199 TRP A CA 1
ATOM 1538 C C . TRP A 1 199 ? -11.058 12.872 -2.374 1.00 87.75 199 TRP A C 1
ATOM 1540 O O . TRP A 1 199 ? -11.220 13.879 -1.699 1.00 87.75 199 TRP A O 1
ATOM 1550 N N . LEU A 1 200 ? -9.892 12.532 -2.914 1.00 84.75 200 LEU A N 1
ATOM 1551 C CA . LEU A 1 200 ? -8.667 13.316 -2.827 1.00 84.75 200 LEU A CA 1
ATOM 1552 C C . LEU A 1 200 ? -8.344 13.979 -4.171 1.00 84.75 200 LEU A C 1
ATOM 1554 O O . LEU A 1 200 ? -7.305 14.611 -4.307 1.00 84.75 200 LEU A O 1
ATOM 1558 N N . ASP A 1 201 ? -9.206 13.820 -5.183 1.00 80.50 201 ASP A N 1
ATOM 1559 C CA . ASP A 1 201 ? -9.045 14.525 -6.448 1.00 80.50 201 ASP A CA 1
ATOM 1560 C C . ASP A 1 201 ? -9.491 15.986 -6.271 1.00 80.50 201 ASP A C 1
ATOM 1562 O O . ASP A 1 201 ? -10.692 16.227 -6.123 1.00 80.50 201 ASP A O 1
ATOM 1566 N N . PRO A 1 202 ? -8.581 16.978 -6.329 1.00 69.25 202 PRO A N 1
ATOM 1567 C CA . PRO A 1 202 ? -8.950 18.388 -6.189 1.00 69.25 202 PRO A CA 1
ATOM 1568 C C . PRO A 1 202 ? -9.855 18.884 -7.330 1.00 69.25 202 PRO A C 1
ATOM 1570 O O . PRO A 1 202 ? -10.360 20.003 -7.283 1.00 69.25 202 PRO A O 1
ATOM 1573 N N . ARG A 1 203 ? -10.047 18.069 -8.375 1.00 68.31 203 ARG A N 1
ATOM 1574 C CA . ARG A 1 203 ? -10.896 18.362 -9.535 1.00 68.31 203 ARG A CA 1
ATOM 1575 C C . ARG A 1 203 ? -12.314 17.805 -9.387 1.00 68.31 203 ARG A C 1
ATOM 1577 O O . ARG A 1 203 ? -13.139 18.054 -10.267 1.00 68.31 203 ARG A O 1
ATOM 1584 N N . MET A 1 204 ? -12.601 17.035 -8.334 1.00 55.94 204 MET A N 1
ATOM 1585 C CA . MET A 1 204 ? -13.967 16.617 -8.015 1.00 55.94 204 MET A CA 1
ATOM 1586 C C . MET A 1 204 ? -14.653 17.682 -7.134 1.00 55.94 204 MET A C 1
ATOM 1588 O O . MET A 1 204 ? -14.037 18.139 -6.173 1.00 55.94 204 MET A O 1
ATOM 1592 N N . PRO A 1 205 ? -15.887 18.109 -7.475 1.00 45.56 205 PRO A N 1
ATOM 1593 C CA . PRO A 1 205 ? -16.645 19.114 -6.725 1.00 45.56 205 PRO A CA 1
ATOM 1594 C C . PRO A 1 205 ? -17.204 18.599 -5.393 1.00 45.56 205 PRO A C 1
ATOM 1596 O O . PRO A 1 205 ? -17.450 17.374 -5.278 1.00 45.56 205 PRO A O 1
#

Foldseek 3Di:
DDDDDDDDPPPQQAEDEAEDEPPFKDKKKAAADPPCPDPVSVVVVVLVVCCVVPNDVQNPWDKDWDDDDHNAITMMMTGHVVVVVVVQVVCVVVSYHHPYYYYLLVLLCVVCVVVDDQAEWEWEDDPFKIWTFGHHNNGGDTIFIDTDDPPDDPVRRVVVRCVVVVHDTQAYEYAYLCDDPPQQDPPDSYHYDYHSDPVSNPPRD

Sequence (205 aa):
MLDDAQPRRAIGTGGVAVLLGFPHIRVIALPWQDWAIRPSDFDGFAREMFVEQYGAQSGQWDISVEQAAYGRARVAVAVDPGFLSEVSAILTTARLRMLTCRPLLLEAERRYRKRLPNDCLFSLAEPASVSCLDRSDGEWRRAVTLSRVARMSLEETLNAAQMMAGVLHARTLVVSDDAPEGSTLPDQPIEWLGSAHPWLDPRMP